Protein AF-0000000080484947 (afdb_homodimer)

Secondary structure (DSSP, 8-state):
--EEEEEES-HHHHHHHHHHHHHHTTS-S-EEEEE-BTTBSS--HHHHHHHHHHH-SSS-EEEEESSGGGHHHHHHHHHH-TTS-EEEE-S-HHHHHHHHHHHHTSTT--HHHHHHHHHHGGG-----/--EEEEEES-HHHHHHHHHHHHHHTTS-S-EEEEE-BTTBSS--HHHHHHHHHHH-SSS-EEEEESSGGGHHHHHHHHHH-TTS-EEEE-S-HHHHHHHHHHHHTSTT--HHHHHHHHHHGGG-----

Organism: Haloferax mediterranei (strain ATCC 33500 / DSM 1411 / JCM 8866 / NBRC 14739 / NCIMB 2177 / R-4) (NCBI:txid523841)

Structure (mmCIF, N/CA/C/O backbone):
data_AF-0000000080484947-model_v1
#
loop_
_entity.id
_entity.type
_entity.pdbx_description
1 polymer 'phosphoenolpyruvate--glycerone phosphotransferase'
#
loop_
_atom_site.group_PDB
_atom_site.id
_atom_site.type_symbol
_atom_site.label_atom_id
_atom_site.label_alt_id
_atom_site.label_comp_id
_atom_site.label_asym_id
_atom_site.label_entity_id
_atom_site.label_seq_id
_atom_site.pdbx_PDB_ins_code
_atom_site.Cartn_x
_atom_site.Cartn_y
_atom_site.Cartn_z
_atom_site.occupancy
_atom_site.B_iso_or_equiv
_atom_site.auth_seq_id
_atom_site.auth_comp_id
_atom_site.auth_asym_id
_atom_site.auth_atom_id
_atom_site.pdbx_PDB_model_num
ATOM 1 N N . MET A 1 1 ? -2.457 -22.453 -9.297 1 91.94 1 MET A N 1
ATOM 2 C CA . MET A 1 1 ? -2.896 -21.078 -9.18 1 91.94 1 MET A CA 1
ATOM 3 C C . MET A 1 1 ? -1.7 -20.125 -9.102 1 91.94 1 MET A C 1
ATOM 5 O O . MET A 1 1 ? -0.654 -20.484 -8.562 1 91.94 1 MET A O 1
ATOM 9 N N . ILE A 1 2 ? -1.842 -18.969 -9.641 1 97.12 2 ILE A N 1
ATOM 10 C CA . ILE A 1 2 ? -0.745 -18.016 -9.609 1 97.12 2 ILE A CA 1
ATOM 11 C C . ILE A 1 2 ? -0.558 -17.484 -8.188 1 97.12 2 ILE A C 1
ATOM 13 O O . ILE A 1 2 ? -1.514 -17.031 -7.555 1 97.12 2 ILE A O 1
ATOM 17 N N . GLY A 1 3 ? 0.632 -17.672 -7.613 1 98.12 3 GLY A N 1
ATOM 18 C CA . GLY A 1 3 ? 0.939 -17.125 -6.301 1 98.12 3 GLY A CA 1
ATOM 19 C C . GLY A 1 3 ? 1.328 -15.664 -6.34 1 98.12 3 GLY A C 1
ATOM 20 O O . GLY A 1 3 ? 1.726 -15.148 -7.387 1 98.12 3 GLY A O 1
ATOM 21 N N . LEU A 1 4 ? 1.185 -15.047 -5.242 1 98.81 4 LEU A N 1
ATOM 22 C CA . LEU A 1 4 ? 1.576 -13.648 -5.105 1 98.81 4 LEU A CA 1
ATOM 23 C C . LEU A 1 4 ? 2.568 -13.469 -3.963 1 98.81 4 LEU A C 1
ATOM 25 O O . LEU A 1 4 ? 2.432 -14.102 -2.912 1 98.81 4 LEU A O 1
ATOM 29 N N . VAL A 1 5 ? 3.51 -12.609 -4.152 1 98.94 5 VAL A N 1
ATOM 30 C CA . VAL A 1 5 ? 4.426 -12.195 -3.092 1 98.94 5 VAL A CA 1
ATOM 31 C C . VAL A 1 5 ? 4.395 -10.68 -2.945 1 98.94 5 VAL A C 1
ATOM 33 O O . VAL A 1 5 ? 4.574 -9.953 -3.926 1 98.94 5 VAL A O 1
ATOM 36 N N . VAL A 1 6 ? 4.125 -10.211 -1.786 1 98.94 6 VAL A N 1
ATOM 37 C CA . VAL A 1 6 ? 4.066 -8.781 -1.479 1 98.94 6 VAL A CA 1
ATOM 38 C C . VAL A 1 6 ? 5.375 -8.336 -0.83 1 98.94 6 VAL A C 1
ATOM 40 O O . VAL A 1 6 ? 5.629 -8.641 0.339 1 98.94 6 VAL A O 1
ATOM 43 N N . VAL A 1 7 ? 6.168 -7.594 -1.551 1 98.94 7 VAL A N 1
ATOM 44 C CA . VAL A 1 7 ? 7.473 -7.137 -1.08 1 98.94 7 VAL A CA 1
ATOM 45 C C . VAL A 1 7 ? 7.375 -5.684 -0.624 1 98.94 7 VAL A C 1
ATOM 47 O O . VAL A 1 7 ? 7.051 -4.797 -1.418 1 98.94 7 VAL A O 1
ATOM 50 N N . SER A 1 8 ? 7.684 -5.469 0.601 1 98.94 8 SER A N 1
ATOM 51 C CA . SER A 1 8 ? 7.676 -4.117 1.153 1 98.94 8 SER A CA 1
ATOM 52 C C . SER A 1 8 ? 8.875 -3.887 2.066 1 98.94 8 SER A C 1
ATOM 54 O O . SER A 1 8 ? 9.438 -4.84 2.609 1 98.94 8 SER A O 1
ATOM 56 N N . HIS A 1 9 ? 9.25 -2.682 2.213 1 98.81 9 HIS A N 1
ATOM 57 C CA . HIS A 1 9 ? 10.305 -2.312 3.15 1 98.81 9 HIS A CA 1
ATOM 58 C C . HIS A 1 9 ? 9.867 -2.547 4.594 1 98.81 9 HIS A C 1
ATOM 60 O O . HIS A 1 9 ? 10.703 -2.6 5.496 1 98.81 9 HIS A O 1
ATOM 66 N N . SER A 1 10 ? 8.641 -2.682 4.816 1 98.81 10 SER A N 1
ATOM 67 C CA . SER A 1 10 ? 8.07 -2.887 6.145 1 98.81 10 SER A CA 1
ATOM 68 C C . SER A 1 10 ? 7.387 -4.246 6.246 1 98.81 10 SER A C 1
ATOM 70 O O . SER A 1 10 ? 6.516 -4.57 5.438 1 98.81 10 SER A O 1
ATOM 72 N N . ALA A 1 11 ? 7.73 -5.004 7.297 1 98.69 11 ALA A N 1
ATOM 73 C CA . ALA A 1 11 ? 7.074 -6.289 7.527 1 98.69 11 ALA A CA 1
ATOM 74 C C . ALA A 1 11 ? 5.582 -6.105 7.793 1 98.69 11 ALA A C 1
ATOM 76 O O . ALA A 1 11 ? 4.758 -6.859 7.273 1 98.69 11 ALA A O 1
ATOM 77 N N . LYS A 1 12 ? 5.27 -5.102 8.578 1 98.69 12 LYS A N 1
ATOM 78 C CA . LYS A 1 12 ? 3.867 -4.824 8.883 1 98.69 12 LYS A CA 1
ATOM 79 C C . LYS A 1 12 ? 3.084 -4.5 7.613 1 98.69 12 LYS A C 1
ATOM 81 O O . LYS A 1 12 ? 1.978 -5.008 7.414 1 98.69 12 LYS A O 1
ATOM 86 N N . ALA A 1 13 ? 3.645 -3.633 6.746 1 98.88 13 ALA A N 1
ATOM 87 C CA . ALA A 1 13 ? 2.963 -3.262 5.508 1 98.88 13 ALA A CA 1
ATOM 88 C C . ALA A 1 13 ? 2.715 -4.484 4.629 1 98.88 13 ALA A C 1
ATOM 90 O O . ALA A 1 13 ? 1.604 -4.684 4.133 1 98.88 13 ALA A O 1
ATOM 91 N N . ALA A 1 14 ? 3.768 -5.305 4.5 1 98.94 14 ALA A N 1
ATOM 92 C CA . ALA A 1 14 ? 3.627 -6.492 3.662 1 98.94 14 ALA A CA 1
ATOM 93 C C . ALA A 1 14 ? 2.529 -7.41 4.191 1 98.94 14 ALA A C 1
ATOM 95 O O . ALA A 1 14 ? 1.674 -7.867 3.428 1 98.94 14 ALA A O 1
ATOM 96 N N . GLU A 1 15 ? 2.52 -7.648 5.473 1 98.69 15 GLU A N 1
ATOM 97 C CA . GLU A 1 15 ? 1.531 -8.531 6.094 1 98.69 15 GLU A CA 1
ATOM 98 C C . GLU A 1 15 ? 0.126 -7.941 5.98 1 98.69 15 GLU A C 1
ATOM 100 O O . GLU A 1 15 ? -0.823 -8.656 5.645 1 98.69 15 GLU A O 1
ATOM 105 N N . GLY A 1 16 ? 0.004 -6.691 6.262 1 98.75 16 GLY A N 1
ATOM 106 C CA . GLY A 1 16 ? -1.292 -6.035 6.184 1 98.75 16 GLY A CA 1
ATOM 107 C C . GLY A 1 16 ? -1.87 -6.027 4.781 1 98.75 16 GLY A C 1
ATOM 108 O O . GLY A 1 16 ? -3.074 -6.223 4.602 1 98.75 16 GLY A O 1
ATOM 109 N N . ILE A 1 17 ? -1.036 -5.746 3.785 1 98.88 17 ILE A N 1
ATOM 110 C CA . ILE A 1 17 ? -1.474 -5.73 2.395 1 98.88 17 ILE A CA 1
ATOM 111 C C . ILE A 1 17 ? -1.923 -7.129 1.978 1 98.88 17 ILE A C 1
ATOM 113 O O . ILE A 1 17 ? -2.953 -7.289 1.318 1 98.88 17 ILE A O 1
ATOM 117 N N . ALA A 1 18 ? -1.162 -8.125 2.406 1 98.56 18 ALA A N 1
ATOM 118 C CA . ALA A 1 18 ? -1.558 -9.5 2.121 1 98.56 18 ALA A CA 1
ATOM 119 C C . ALA A 1 18 ? -2.908 -9.828 2.756 1 98.56 18 ALA A C 1
ATOM 121 O O . ALA A 1 18 ? -3.764 -10.445 2.121 1 98.56 18 ALA A O 1
ATOM 122 N N . ASP A 1 19 ? -3.129 -9.406 4 1 97.56 19 ASP A N 1
ATOM 123 C CA . ASP A 1 19 ? -4.391 -9.641 4.695 1 97.56 19 ASP A CA 1
ATOM 124 C C . ASP A 1 19 ? -5.562 -9.016 3.939 1 97.56 19 ASP A C 1
ATOM 126 O O . ASP A 1 19 ? -6.605 -9.648 3.77 1 97.56 19 ASP A O 1
ATOM 130 N N . VAL A 1 20 ? -5.434 -7.758 3.527 1 98.19 20 VAL A N 1
ATOM 131 C CA . VAL A 1 20 ? -6.484 -7.051 2.807 1 98.19 20 VAL A CA 1
ATOM 132 C C . VAL A 1 20 ? -6.816 -7.797 1.515 1 98.19 20 VAL A C 1
ATOM 134 O O . VAL A 1 20 ? -7.984 -8.078 1.234 1 98.19 20 VAL A O 1
ATOM 137 N N . ALA A 1 21 ? -5.766 -8.117 0.754 1 98.06 21 ALA A N 1
ATOM 138 C CA . ALA A 1 21 ? -5.961 -8.766 -0.538 1 98.06 21 ALA A CA 1
ATOM 139 C C . ALA A 1 21 ? -6.605 -10.141 -0.367 1 98.06 21 ALA A C 1
ATOM 141 O O . ALA A 1 21 ? -7.449 -10.547 -1.171 1 98.06 21 ALA A O 1
ATOM 142 N N . GLU A 1 22 ? -6.168 -10.867 0.637 1 96.38 22 GLU A N 1
ATOM 143 C CA . GLU A 1 22 ? -6.738 -12.188 0.886 1 96.38 22 GLU A CA 1
ATOM 144 C C . GLU A 1 22 ? -8.227 -12.094 1.222 1 96.38 22 GLU A C 1
ATOM 146 O O . GLU A 1 22 ? -9.031 -12.883 0.725 1 96.38 22 GLU A O 1
ATOM 151 N N . GLN A 1 23 ? -8.594 -11.164 2.021 1 94.75 23 GLN A N 1
ATOM 152 C CA . GLN A 1 23 ? -9.961 -11.07 2.518 1 94.75 23 GLN A CA 1
ATOM 153 C C . GLN A 1 23 ? -10.883 -10.422 1.481 1 94.75 23 GLN A C 1
ATOM 155 O O . GLN A 1 23 ? -12.047 -10.805 1.353 1 94.75 23 GLN A O 1
ATOM 160 N N . MET A 1 24 ? -10.336 -9.516 0.741 1 94.44 24 MET A N 1
ATOM 161 C CA . MET A 1 24 ? -11.195 -8.734 -0.137 1 94.44 24 MET A CA 1
ATOM 162 C C . MET A 1 24 ? -11.094 -9.219 -1.578 1 94.44 24 MET A C 1
ATOM 164 O O . MET A 1 24 ? -11.961 -8.914 -2.404 1 94.44 24 MET A O 1
ATOM 168 N N . GLY A 1 25 ? -10.008 -9.93 -1.841 1 93.38 25 GLY A N 1
ATOM 169 C CA . GLY A 1 25 ? -9.75 -10.352 -3.209 1 93.38 25 GLY A CA 1
ATOM 170 C C . GLY A 1 25 ? -10.375 -11.695 -3.545 1 93.38 25 GLY A C 1
ATOM 171 O O . GLY A 1 25 ? -10.133 -12.242 -4.621 1 93.38 25 GLY A O 1
ATOM 172 N N . GLY A 1 26 ? -11.07 -12.25 -2.691 1 86.38 26 GLY A N 1
ATOM 173 C CA . GLY A 1 26 ? -11.773 -13.484 -3.014 1 86.38 26 GLY A CA 1
ATOM 174 C C . GLY A 1 26 ? -11.242 -14.688 -2.262 1 86.38 26 GLY A C 1
ATOM 175 O O . GLY A 1 26 ? -11.828 -15.773 -2.324 1 86.38 26 GLY A O 1
ATOM 176 N N . GLY A 1 27 ? -10.109 -14.555 -1.479 1 77.94 27 GLY A N 1
ATOM 177 C CA . GLY A 1 27 ? -9.664 -15.5 -0.46 1 77.94 27 GLY A CA 1
ATOM 178 C C . GLY A 1 27 ? -8.984 -16.719 -1.035 1 77.94 27 GLY A C 1
ATOM 179 O O . GLY A 1 27 ? -8.445 -17.547 -0.292 1 77.94 27 GLY A O 1
ATOM 180 N N . ASN A 1 28 ? -8.789 -16.891 -2.283 1 81.69 28 ASN A N 1
ATOM 181 C CA . ASN A 1 28 ? -8.242 -18.141 -2.818 1 81.69 28 ASN A CA 1
ATOM 182 C C . ASN A 1 28 ? -6.777 -17.984 -3.223 1 81.69 28 ASN A C 1
ATOM 184 O O . ASN A 1 28 ? -6.082 -18.969 -3.457 1 81.69 28 ASN A O 1
ATOM 188 N N . ALA A 1 29 ? -6.324 -16.859 -3.244 1 87.12 29 ALA A N 1
ATOM 189 C CA . ALA A 1 29 ? -4.961 -16.625 -3.717 1 87.12 29 ALA A CA 1
ATOM 190 C C . ALA A 1 29 ? -3.941 -16.953 -2.627 1 87.12 29 ALA A C 1
ATOM 192 O O . ALA A 1 29 ? -4.195 -16.719 -1.443 1 87.12 29 ALA A O 1
ATOM 193 N N . ARG A 1 30 ? -2.914 -17.688 -2.914 1 95.38 30 ARG A N 1
ATOM 194 C CA . ARG A 1 30 ? -1.76 -17.781 -2.027 1 95.38 30 ARG A CA 1
ATOM 195 C C . ARG A 1 30 ? -0.936 -16.5 -2.051 1 95.38 30 ARG A C 1
ATOM 197 O O . ARG A 1 30 ? -0.252 -16.219 -3.037 1 95.38 30 ARG A O 1
ATOM 204 N N . ILE A 1 31 ? -1.028 -15.727 -1.052 1 98.5 31 ILE A N 1
ATOM 205 C CA . ILE A 1 31 ? -0.344 -14.438 -0.957 1 98.5 31 ILE A CA 1
ATOM 206 C C . ILE A 1 31 ? 0.663 -14.469 0.19 1 98.5 31 ILE A C 1
ATOM 208 O O . ILE A 1 31 ? 0.287 -14.664 1.349 1 98.5 31 ILE A O 1
ATOM 212 N N . VAL A 1 32 ? 1.913 -14.289 -0.068 1 98.75 32 VAL A N 1
ATOM 213 C CA . VAL A 1 32 ? 2.971 -14.383 0.932 1 98.75 32 VAL A CA 1
ATOM 214 C C . VAL A 1 32 ? 3.617 -13.016 1.131 1 98.75 32 VAL A C 1
ATOM 216 O O . VAL A 1 32 ? 4.117 -12.414 0.177 1 98.75 32 VAL A O 1
ATOM 219 N N . PRO A 1 33 ? 3.551 -12.5 2.328 1 98.88 33 PRO A N 1
ATOM 220 C CA . PRO A 1 33 ? 4.258 -11.25 2.604 1 98.88 33 PRO A CA 1
ATOM 221 C C . PRO A 1 33 ? 5.766 -11.438 2.742 1 98.88 33 PRO A C 1
ATOM 223 O O . PRO A 1 33 ? 6.215 -12.453 3.289 1 98.88 33 PRO A O 1
ATOM 226 N N . ALA A 1 34 ? 6.484 -10.609 2.189 1 98.81 34 ALA A N 1
ATOM 227 C CA . ALA A 1 34 ? 7.934 -10.508 2.326 1 98.81 34 ALA A CA 1
ATOM 228 C C . ALA A 1 34 ? 8.359 -9.07 2.615 1 98.81 34 ALA A C 1
ATOM 230 O O . ALA A 1 34 ? 8.656 -8.312 1.695 1 98.81 34 ALA A O 1
ATOM 231 N N . GLY A 1 35 ? 8.336 -8.727 3.896 1 98.44 35 GLY A N 1
ATOM 232 C CA . GLY A 1 35 ? 8.641 -7.352 4.27 1 98.44 35 GLY A CA 1
ATOM 233 C C . GLY A 1 35 ? 9.742 -7.25 5.309 1 98.44 35 GLY A C 1
ATOM 234 O O . GLY A 1 35 ? 9.898 -8.141 6.148 1 98.44 35 GLY A O 1
ATOM 235 N N . GLY A 1 36 ? 10.477 -6.121 5.242 1 98 36 GLY A N 1
ATOM 236 C CA . GLY A 1 36 ? 11.477 -5.805 6.246 1 98 36 GLY A CA 1
ATOM 237 C C . GLY A 1 36 ? 12.797 -6.52 6.016 1 98 36 GLY A C 1
ATOM 238 O O . GLY A 1 36 ? 12.906 -7.355 5.113 1 98 36 GLY A O 1
ATOM 239 N N . ASP A 1 37 ? 13.773 -6.039 6.684 1 96.5 37 ASP A N 1
ATOM 240 C CA . ASP A 1 37 ? 15.055 -6.73 6.777 1 96.5 37 ASP A CA 1
ATOM 241 C C . ASP A 1 37 ? 15.531 -6.801 8.227 1 96.5 37 ASP A C 1
ATOM 243 O O . ASP A 1 37 ? 14.742 -6.617 9.156 1 96.5 37 ASP A O 1
ATOM 247 N N . GLU A 1 38 ? 16.734 -7.176 8.5 1 93.06 38 GLU A N 1
ATOM 248 C CA . GLU A 1 38 ? 17.25 -7.383 9.852 1 93.06 38 GLU A CA 1
ATOM 249 C C . GLU A 1 38 ? 17.219 -6.09 10.664 1 93.06 38 GLU A C 1
ATOM 251 O O . GLU A 1 38 ? 17.109 -6.125 11.891 1 93.06 38 GLU A O 1
ATOM 256 N N . ASP A 1 39 ? 17.156 -4.945 10.047 1 92.19 39 ASP A N 1
ATOM 257 C CA . ASP A 1 39 ? 17.219 -3.648 10.719 1 92.19 39 ASP A CA 1
ATOM 258 C C . ASP A 1 39 ? 15.844 -3.002 10.789 1 92.19 39 ASP A C 1
ATOM 260 O O . ASP A 1 39 ? 15.703 -1.874 11.273 1 92.19 39 ASP A O 1
ATOM 264 N N . GLY A 1 40 ? 14.852 -3.658 10.352 1 94.75 40 GLY A N 1
ATOM 265 C CA . GLY A 1 40 ? 13.508 -3.098 10.383 1 94.75 40 GLY A CA 1
ATOM 266 C C . GLY A 1 40 ? 12.984 -2.709 9.016 1 94.75 40 GLY A C 1
ATOM 267 O O . GLY A 1 40 ? 12.508 -3.559 8.266 1 94.75 40 GLY A O 1
ATOM 268 N N . ILE A 1 41 ? 13.242 -1.394 8.641 1 97 41 ILE A N 1
ATOM 269 C CA . ILE A 1 41 ? 12.797 -0.905 7.34 1 97 41 ILE A CA 1
ATOM 270 C C . ILE A 1 41 ? 13.82 -1.266 6.27 1 97 41 ILE A C 1
ATOM 272 O O . ILE A 1 41 ? 14.992 -0.884 6.367 1 97 41 ILE A O 1
ATOM 276 N N . GLY A 1 42 ? 13.469 -2.043 5.32 1 97.94 42 GLY A N 1
ATOM 277 C CA . GLY A 1 42 ? 14.297 -2.555 4.242 1 97.94 42 GLY A CA 1
ATOM 278 C C . GLY A 1 42 ? 13.734 -3.801 3.588 1 97.94 42 GLY A C 1
ATOM 279 O O . GLY A 1 42 ? 12.586 -4.172 3.842 1 97.94 42 GLY A O 1
ATOM 280 N N . THR A 1 43 ? 14.492 -4.398 2.65 1 98.5 43 THR A N 1
ATOM 281 C CA . THR A 1 43 ? 14.102 -5.648 2.01 1 98.5 43 THR A CA 1
ATOM 282 C C . THR A 1 43 ? 15.266 -6.641 2.008 1 98.5 43 THR A C 1
ATOM 284 O O . THR A 1 43 ? 16.422 -6.242 2.125 1 98.5 43 THR A O 1
ATOM 287 N N . SER A 1 44 ? 14.914 -7.82 1.901 1 98.44 44 SER A N 1
ATOM 288 C CA . SER A 1 44 ? 15.883 -8.914 1.924 1 98.44 44 SER A CA 1
ATOM 289 C C . SER A 1 44 ? 15.656 -9.875 0.764 1 98.44 44 SER A C 1
ATOM 291 O O . SER A 1 44 ? 14.602 -10.5 0.667 1 98.44 44 SER A O 1
ATOM 293 N N . PRO A 1 45 ? 16.719 -10.062 -0.088 1 98.5 45 PRO A N 1
ATOM 294 C CA . PRO A 1 45 ? 16.562 -11.008 -1.192 1 98.5 45 PRO A CA 1
ATOM 295 C C . PRO A 1 45 ? 16.219 -12.422 -0.717 1 98.5 45 PRO A C 1
ATOM 297 O O . PRO A 1 45 ? 15.438 -13.117 -1.362 1 98.5 45 PRO A O 1
ATOM 300 N N . ASP A 1 46 ? 16.812 -12.852 0.407 1 98.62 46 ASP A N 1
ATOM 301 C CA . ASP A 1 46 ? 16.562 -14.188 0.923 1 98.62 46 ASP A CA 1
ATOM 302 C C . ASP A 1 46 ? 15.102 -14.344 1.346 1 98.62 46 ASP A C 1
ATOM 304 O O . ASP A 1 46 ? 14.469 -15.367 1.057 1 98.62 46 ASP A O 1
ATOM 308 N N . ARG A 1 47 ? 14.617 -13.375 2.043 1 98.56 47 ARG A N 1
ATOM 309 C CA . ARG A 1 47 ? 13.219 -13.406 2.461 1 98.56 47 ARG A CA 1
ATOM 310 C C . ARG A 1 47 ? 12.281 -13.43 1.255 1 98.56 47 ARG A C 1
ATOM 312 O O . ARG A 1 47 ? 11.289 -14.156 1.243 1 98.56 47 ARG A O 1
ATOM 319 N N . ILE A 1 48 ? 12.562 -12.602 0.27 1 98.88 48 ILE A N 1
ATOM 320 C CA . ILE A 1 48 ? 11.75 -12.555 -0.942 1 98.88 48 ILE A CA 1
ATOM 321 C C . ILE A 1 48 ? 11.812 -13.906 -1.651 1 98.88 48 ILE A C 1
ATOM 323 O O . ILE A 1 48 ? 10.781 -14.438 -2.08 1 98.88 48 ILE A O 1
ATOM 327 N N . ARG A 1 49 ? 13 -14.469 -1.759 1 98.81 49 ARG A N 1
ATOM 328 C CA . ARG A 1 49 ? 13.164 -15.781 -2.375 1 98.81 49 ARG A CA 1
ATOM 329 C C . ARG A 1 49 ? 12.32 -16.828 -1.661 1 98.81 49 ARG A C 1
ATOM 331 O O . ARG A 1 49 ? 11.617 -17.609 -2.305 1 98.81 49 ARG A O 1
ATOM 338 N N . GLU A 1 50 ? 12.469 -16.859 -0.338 1 98.62 50 GLU A N 1
ATOM 339 C CA . GLU A 1 50 ? 11.68 -17.797 0.448 1 98.62 50 GLU A CA 1
ATOM 340 C C . GLU A 1 50 ? 10.188 -17.609 0.196 1 98.62 50 GLU A C 1
ATOM 342 O O . GLU A 1 50 ? 9.438 -18.578 0.104 1 98.62 50 GLU A O 1
ATOM 347 N N . GLY A 1 51 ? 9.742 -16.344 0.101 1 98.75 51 GLY A N 1
ATOM 348 C CA . GLY A 1 51 ? 8.359 -16.047 -0.214 1 98.75 51 GLY A CA 1
ATOM 349 C C . GLY A 1 51 ? 7.93 -16.562 -1.576 1 98.75 51 GLY A C 1
ATOM 350 O O . GLY A 1 51 ? 6.832 -17.109 -1.727 1 98.75 51 GLY A O 1
ATOM 351 N N . ILE A 1 52 ? 8.781 -16.375 -2.562 1 98.75 52 ILE A N 1
ATOM 352 C CA . ILE A 1 52 ? 8.5 -16.859 -3.912 1 98.75 52 ILE A CA 1
ATOM 353 C C . ILE A 1 52 ? 8.336 -18.375 -3.902 1 98.75 52 ILE A C 1
ATOM 355 O O . ILE A 1 52 ? 7.379 -18.906 -4.477 1 98.75 52 ILE A O 1
ATOM 359 N N . GLU A 1 53 ? 9.211 -19.047 -3.248 1 98.38 53 GLU A N 1
ATOM 360 C CA . GLU A 1 53 ? 9.156 -20.5 -3.18 1 98.38 53 GLU A CA 1
ATOM 361 C C . GLU A 1 53 ? 7.898 -20.969 -2.449 1 98.38 53 GLU A C 1
ATOM 363 O O . GLU A 1 53 ? 7.273 -21.953 -2.846 1 98.38 53 GLU A O 1
ATOM 368 N N . GLU A 1 54 ? 7.598 -20.297 -1.406 1 98.19 54 GLU A N 1
ATOM 369 C CA . GLU A 1 54 ? 6.402 -20.625 -0.637 1 98.19 54 GLU A CA 1
ATOM 370 C C . GLU A 1 54 ? 5.137 -20.375 -1.458 1 98.19 54 GLU A C 1
ATOM 372 O O . GLU A 1 54 ? 4.168 -21.125 -1.345 1 98.19 54 GLU A O 1
ATOM 377 N N . ALA A 1 55 ? 5.094 -19.344 -2.285 1 98.19 55 ALA A N 1
ATOM 378 C CA . ALA A 1 55 ? 3.906 -18.953 -3.033 1 98.19 55 ALA A CA 1
ATOM 379 C C . ALA A 1 55 ? 3.693 -19.844 -4.246 1 98.19 55 ALA A C 1
ATOM 381 O O . ALA A 1 55 ? 2.588 -19.922 -4.789 1 98.19 55 ALA A O 1
ATOM 382 N N . ASP A 1 56 ? 4.723 -20.453 -4.66 1 97.56 56 ASP A N 1
ATOM 383 C CA . ASP A 1 56 ? 4.676 -21.203 -5.91 1 97.56 56 ASP A CA 1
ATOM 384 C C . ASP A 1 56 ? 4.023 -22.562 -5.711 1 97.56 56 ASP A C 1
ATOM 386 O O . ASP A 1 56 ? 4.43 -23.328 -4.832 1 97.56 56 ASP A O 1
ATOM 390 N N . ASP A 1 57 ? 3.074 -22.797 -6.543 1 94.25 57 ASP A N 1
ATOM 391 C CA . ASP A 1 57 ? 2.488 -24.125 -6.559 1 94.25 57 ASP A CA 1
ATOM 392 C C . ASP A 1 57 ? 2.586 -24.75 -7.949 1 94.25 57 ASP A C 1
ATOM 394 O O . ASP A 1 57 ? 1.833 -25.672 -8.281 1 94.25 57 ASP A O 1
ATOM 398 N N . GLY A 1 58 ? 3.434 -24.141 -8.773 1 95.38 58 GLY A N 1
ATOM 399 C CA . GLY A 1 58 ? 3.691 -24.703 -10.086 1 95.38 58 GLY A CA 1
ATOM 400 C C . GLY A 1 58 ? 3.178 -23.844 -11.219 1 95.38 58 GLY A C 1
ATOM 401 O O . GLY A 1 58 ? 3.551 -24.047 -12.383 1 95.38 58 GLY A O 1
ATOM 402 N N . ASP A 1 59 ? 2.338 -22.891 -10.953 1 95.88 59 ASP A N 1
ATOM 403 C CA . ASP A 1 59 ? 1.72 -22.094 -12.008 1 95.88 59 ASP A CA 1
ATOM 404 C C . ASP A 1 59 ? 2.375 -20.719 -12.117 1 95.88 59 ASP A C 1
ATOM 406 O O . ASP A 1 59 ? 1.987 -19.906 -12.961 1 95.88 59 ASP A O 1
ATOM 410 N N . GLY A 1 60 ? 3.371 -20.406 -11.219 1 97.94 60 GLY A N 1
ATOM 411 C CA . GLY A 1 60 ? 4.098 -19.156 -11.281 1 97.94 60 GLY A CA 1
ATOM 412 C C . GLY A 1 60 ? 3.713 -18.188 -10.18 1 97.94 60 GLY A C 1
ATOM 413 O O . GLY A 1 60 ? 2.771 -18.438 -9.43 1 97.94 60 GLY A O 1
ATOM 414 N N . VAL A 1 61 ? 4.523 -17.141 -10.125 1 98.69 61 VAL A N 1
ATOM 415 C CA . VAL A 1 61 ? 4.371 -16.188 -9.031 1 98.69 61 VAL A CA 1
ATOM 416 C C . VAL A 1 61 ? 4.484 -14.758 -9.562 1 98.69 61 VAL A C 1
ATOM 418 O O . VAL A 1 61 ? 5.359 -14.469 -10.383 1 98.69 61 VAL A O 1
ATOM 421 N N . VAL A 1 62 ? 3.594 -13.906 -9.18 1 98.88 62 VAL A N 1
ATOM 422 C CA . VAL A 1 62 ? 3.719 -12.469 -9.414 1 98.88 62 VAL A CA 1
ATOM 423 C C . VAL A 1 62 ? 4.215 -11.773 -8.148 1 98.88 62 VAL A C 1
ATOM 425 O O . VAL A 1 62 ? 3.666 -11.984 -7.066 1 98.88 62 VAL A O 1
ATOM 428 N N . VAL A 1 63 ? 5.254 -10.992 -8.297 1 98.94 63 VAL A N 1
ATOM 429 C CA . VAL A 1 63 ? 5.875 -10.266 -7.199 1 98.94 63 VAL A CA 1
ATOM 430 C C . VAL A 1 63 ? 5.504 -8.789 -7.281 1 98.94 63 VAL A C 1
ATOM 432 O O . VAL A 1 63 ? 5.715 -8.141 -8.312 1 98.94 63 VAL A O 1
ATOM 435 N N . LEU A 1 64 ? 4.91 -8.305 -6.277 1 98.94 64 LEU A N 1
ATOM 436 C CA . LEU A 1 64 ? 4.59 -6.883 -6.188 1 98.94 64 LEU A CA 1
ATOM 437 C C . LEU A 1 64 ? 5.504 -6.184 -5.188 1 98.94 64 LEU A C 1
ATOM 439 O O . LEU A 1 64 ? 5.664 -6.645 -4.055 1 98.94 64 LEU A O 1
ATOM 443 N N . VAL A 1 65 ? 6.062 -5.016 -5.574 1 98.88 65 VAL A N 1
ATOM 444 C CA . VAL A 1 65 ? 7.004 -4.281 -4.734 1 98.88 65 VAL A CA 1
ATOM 445 C C . VAL A 1 65 ? 6.434 -2.908 -4.391 1 98.88 65 VAL A C 1
ATOM 447 O O . VAL A 1 65 ? 5.676 -2.328 -5.176 1 98.88 65 VAL A O 1
ATOM 450 N N . ASP A 1 66 ? 6.84 -2.387 -3.279 1 98.69 66 ASP A N 1
ATOM 451 C CA . ASP A 1 66 ? 6.277 -1.108 -2.855 1 98.69 66 ASP A CA 1
ATOM 452 C C . ASP A 1 66 ? 7.035 0.06 -3.482 1 98.69 66 ASP A C 1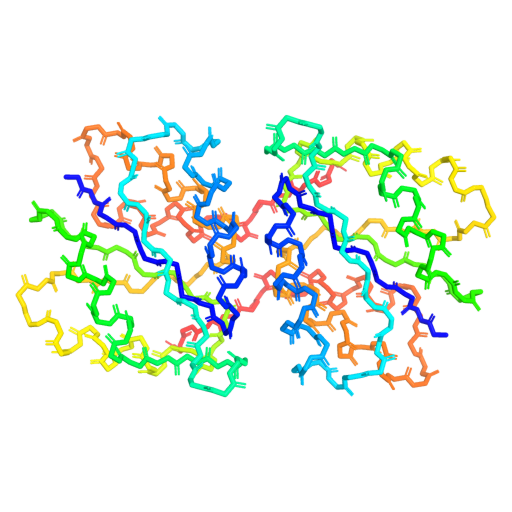
ATOM 454 O O . ASP A 1 66 ? 6.426 1.038 -3.918 1 98.69 66 ASP A O 1
ATOM 458 N N . LEU A 1 67 ? 8.32 -0.027 -3.559 1 98.12 67 LEU A N 1
ATOM 459 C CA . LEU A 1 67 ? 9.141 1.067 -4.07 1 98.12 67 LEU A CA 1
ATOM 460 C C . LEU A 1 67 ? 10.18 0.553 -5.062 1 98.12 67 LEU A C 1
ATOM 462 O O . LEU A 1 67 ? 10.555 -0.621 -5.02 1 98.12 67 LEU A O 1
ATOM 466 N N . GLY A 1 68 ? 10.648 1.443 -5.859 1 97.62 68 GLY A N 1
ATOM 467 C CA . GLY A 1 68 ? 11.656 1.094 -6.844 1 97.62 68 GLY A CA 1
ATOM 468 C C . GLY A 1 68 ? 12.922 0.523 -6.227 1 97.62 68 GLY A C 1
ATOM 469 O O . GLY A 1 68 ? 13.617 -0.285 -6.852 1 97.62 68 GLY A O 1
ATOM 470 N N . SER A 1 69 ? 13.258 0.915 -5.082 1 97.12 69 SER A N 1
ATOM 471 C CA . SER A 1 69 ? 14.484 0.47 -4.43 1 97.12 69 SER A CA 1
ATOM 472 C C . SER A 1 69 ? 14.422 -1.015 -4.086 1 97.12 69 SER A C 1
ATOM 474 O O . SER A 1 69 ? 15.453 -1.635 -3.801 1 97.12 69 SER A O 1
ATOM 476 N N . ALA A 1 70 ? 13.234 -1.558 -4.023 1 97.88 70 ALA A N 1
ATOM 477 C CA . ALA A 1 70 ? 13.055 -2.969 -3.686 1 97.88 70 ALA A CA 1
ATOM 478 C C . ALA A 1 70 ? 13.242 -3.854 -4.914 1 97.88 70 ALA A C 1
ATOM 480 O O . ALA A 1 70 ? 13.367 -5.074 -4.797 1 97.88 70 ALA A O 1
ATOM 481 N N . VAL A 1 71 ? 13.258 -3.26 -6.129 1 98.62 71 VAL A N 1
ATOM 482 C CA . VAL A 1 71 ? 13.234 -4.012 -7.379 1 98.62 71 VAL A CA 1
ATOM 483 C C . VAL A 1 71 ? 14.508 -4.836 -7.512 1 98.62 71 VAL A C 1
ATOM 485 O O . VAL A 1 71 ? 14.453 -6.02 -7.859 1 98.62 71 VAL A O 1
ATOM 488 N N . MET A 1 72 ? 15.609 -4.32 -7.176 1 97.88 72 MET A N 1
ATOM 489 C CA . MET A 1 72 ? 16.875 -5.047 -7.305 1 97.88 72 MET A CA 1
ATOM 490 C C . MET A 1 72 ? 16.859 -6.316 -6.461 1 97.88 72 MET A C 1
ATOM 492 O O . MET A 1 72 ? 17.203 -7.391 -6.941 1 97.88 72 MET A O 1
ATOM 496 N N . ASN A 1 73 ? 16.484 -6.172 -5.199 1 98.62 73 ASN A N 1
ATOM 497 C CA . ASN A 1 73 ? 16.422 -7.332 -4.32 1 98.62 73 ASN A CA 1
ATOM 498 C C . ASN A 1 73 ? 15.398 -8.352 -4.801 1 98.62 73 ASN A C 1
ATOM 500 O O . ASN A 1 73 ? 15.602 -9.555 -4.664 1 98.62 73 ASN A O 1
ATOM 504 N N . ALA A 1 74 ? 14.297 -7.887 -5.336 1 98.81 74 ALA A N 1
ATOM 505 C CA . ALA A 1 74 ? 13.289 -8.789 -5.891 1 98.81 74 ALA A CA 1
ATOM 506 C C . ALA A 1 74 ? 13.844 -9.555 -7.09 1 98.81 74 ALA A C 1
ATOM 508 O O . ALA A 1 74 ? 13.625 -10.758 -7.223 1 98.81 74 ALA A O 1
ATOM 509 N N . GLU A 1 75 ? 14.555 -8.836 -7.965 1 98.56 75 GLU A N 1
ATOM 510 C CA . GLU A 1 75 ? 15.156 -9.469 -9.133 1 98.56 75 GLU A CA 1
ATOM 511 C C . GLU A 1 75 ? 16.172 -10.523 -8.727 1 98.56 75 GLU A C 1
ATOM 513 O O . GLU A 1 75 ? 16.203 -11.625 -9.289 1 98.56 75 GLU A O 1
ATOM 518 N N . LEU A 1 76 ? 17 -10.18 -7.801 1 98.62 76 LEU A N 1
ATOM 519 C CA . LEU A 1 76 ? 17.984 -11.133 -7.289 1 98.62 76 LEU A CA 1
ATOM 520 C C . LEU A 1 76 ? 17.297 -12.375 -6.73 1 98.62 76 LEU A C 1
ATOM 522 O O . LEU A 1 76 ? 17.719 -13.5 -7 1 98.62 76 LEU A O 1
ATOM 526 N N . ALA A 1 77 ? 16.266 -12.18 -5.938 1 98.81 77 ALA A N 1
ATOM 527 C CA . ALA A 1 77 ? 15.5 -13.281 -5.355 1 98.81 77 ALA A CA 1
ATOM 528 C C . ALA A 1 77 ? 14.922 -14.18 -6.441 1 98.81 77 ALA A C 1
ATOM 530 O O . ALA A 1 77 ? 14.93 -15.406 -6.305 1 98.81 77 ALA A O 1
ATOM 531 N N . ILE A 1 78 ? 14.367 -13.57 -7.504 1 98.75 78 ILE A N 1
ATOM 532 C CA . ILE A 1 78 ? 13.781 -14.328 -8.602 1 98.75 78 ILE A CA 1
ATOM 533 C C . ILE A 1 78 ? 14.859 -15.188 -9.266 1 98.75 78 ILE A C 1
ATOM 535 O O . ILE A 1 78 ? 14.625 -16.344 -9.586 1 98.75 78 ILE A O 1
ATOM 539 N N . GLU A 1 79 ? 16.016 -14.594 -9.43 1 98.25 79 GLU A N 1
ATOM 540 C CA . GLU A 1 79 ? 17.141 -15.352 -10 1 98.25 79 GLU A CA 1
ATOM 541 C C . GLU A 1 79 ? 17.516 -16.531 -9.109 1 98.25 79 GLU A C 1
ATOM 543 O O . GLU A 1 79 ? 17.875 -17.594 -9.602 1 98.25 79 GLU A O 1
ATOM 548 N N . MET A 1 80 ? 17.438 -16.328 -7.855 1 98 80 MET A N 1
ATOM 549 C CA . MET A 1 80 ? 17.797 -17.359 -6.883 1 98 80 MET A CA 1
ATOM 550 C C . MET A 1 80 ? 16.75 -18.453 -6.824 1 98 80 MET A C 1
ATOM 552 O O . MET A 1 80 ? 17.062 -19.609 -6.52 1 98 80 MET A O 1
ATOM 556 N N . ALA A 1 81 ? 15.508 -18.078 -7.086 1 96.88 81 ALA A N 1
ATOM 557 C CA . ALA A 1 81 ? 14.414 -19.031 -7.102 1 96.88 81 ALA A CA 1
ATOM 558 C C . ALA A 1 81 ? 14.336 -19.75 -8.445 1 96.88 81 ALA A C 1
ATOM 560 O O . ALA A 1 81 ? 13.336 -19.641 -9.156 1 96.88 81 ALA A O 1
ATOM 561 N N . MET A 1 82 ? 15.203 -20.5 -8.898 1 88.5 82 MET A N 1
ATOM 562 C CA . MET A 1 82 ? 15.484 -21 -10.234 1 88.5 82 MET A CA 1
ATOM 563 C C . MET A 1 82 ? 14.312 -21.828 -10.766 1 88.5 82 MET A C 1
ATOM 565 O O . MET A 1 82 ? 14.016 -21.797 -11.961 1 88.5 82 MET A O 1
ATOM 569 N N . ASP A 1 83 ? 13.57 -22.5 -10.062 1 93.06 83 ASP A N 1
ATOM 570 C CA . ASP A 1 83 ? 12.547 -23.406 -10.578 1 93.06 83 ASP A CA 1
ATOM 571 C C . ASP A 1 83 ? 11.164 -22.766 -10.523 1 93.06 83 ASP A C 1
ATOM 573 O O . ASP A 1 83 ? 10.148 -23.453 -10.664 1 93.06 83 ASP A O 1
ATOM 577 N N . VAL A 1 84 ? 11.195 -21.391 -10.359 1 97.25 84 VAL A N 1
ATOM 578 C CA . VAL A 1 84 ? 9.898 -20.734 -10.258 1 97.25 84 VAL A CA 1
ATOM 579 C C . VAL A 1 84 ? 9.781 -19.656 -11.328 1 97.25 84 VAL A C 1
ATOM 581 O O . VAL A 1 84 ? 10.68 -18.812 -11.469 1 97.25 84 VAL A O 1
ATOM 584 N N . ASP A 1 85 ? 8.797 -19.734 -12.156 1 97.88 85 ASP A N 1
ATOM 585 C CA . ASP A 1 85 ? 8.484 -18.641 -13.062 1 97.88 85 ASP A CA 1
ATOM 586 C C . ASP A 1 85 ? 7.867 -17.453 -12.312 1 97.88 85 ASP A C 1
ATOM 588 O O . ASP A 1 85 ? 6.699 -17.516 -11.922 1 97.88 85 ASP A O 1
ATOM 592 N N . ALA A 1 86 ? 8.672 -16.438 -12.094 1 98.62 86 ALA A N 1
ATOM 593 C CA . ALA A 1 86 ? 8.211 -15.297 -11.312 1 98.62 86 ALA A CA 1
ATOM 594 C C . ALA A 1 86 ? 8.422 -13.992 -12.078 1 98.62 86 ALA A C 1
ATOM 596 O O . ALA A 1 86 ? 9.438 -13.812 -12.75 1 98.62 86 ALA A O 1
ATOM 597 N N . ILE A 1 87 ? 7.461 -13.094 -11.961 1 98.44 87 ILE A N 1
ATOM 598 C CA . ILE A 1 87 ? 7.527 -11.812 -12.664 1 98.44 87 ILE A CA 1
ATOM 599 C C . ILE A 1 87 ? 7.133 -10.68 -11.719 1 98.44 87 ILE A C 1
ATOM 601 O O . ILE A 1 87 ? 6.211 -10.828 -10.914 1 98.44 87 ILE A O 1
ATOM 605 N N . ILE A 1 88 ? 7.891 -9.609 -11.797 1 98.81 88 ILE A N 1
ATOM 606 C CA . ILE A 1 88 ? 7.551 -8.43 -11.016 1 98.81 88 ILE A CA 1
ATOM 607 C C . ILE A 1 88 ? 6.477 -7.621 -11.75 1 98.81 88 ILE A C 1
ATOM 609 O O . ILE A 1 88 ? 6.578 -7.387 -12.953 1 98.81 88 ILE A O 1
ATOM 613 N N . ALA A 1 89 ? 5.434 -7.254 -11.078 1 98.75 89 ALA A N 1
ATOM 614 C CA . ALA A 1 89 ? 4.418 -6.355 -11.617 1 98.75 89 ALA A CA 1
ATOM 615 C C . ALA A 1 89 ? 4.695 -4.91 -11.211 1 98.75 89 ALA A C 1
ATOM 617 O O . ALA A 1 89 ? 4.832 -4.609 -10.023 1 98.75 89 ALA A O 1
ATOM 618 N N . ASP A 1 90 ? 4.855 -4.008 -12.172 1 98.44 90 ASP A N 1
ATOM 619 C CA . ASP A 1 90 ? 5 -2.576 -11.922 1 98.44 90 ASP A CA 1
ATOM 620 C C . ASP A 1 90 ? 3.65 -1.938 -11.594 1 98.44 90 ASP A C 1
ATOM 622 O O . ASP A 1 90 ? 3.004 -1.359 -12.469 1 98.44 90 ASP A O 1
ATOM 626 N N . ALA A 1 91 ? 3.227 -1.959 -10.305 1 98.62 91 ALA A N 1
ATOM 627 C CA . ALA A 1 91 ? 1.884 -1.576 -9.875 1 98.62 91 ALA A CA 1
ATOM 628 C C . ALA A 1 91 ? 1.911 -0.932 -8.492 1 98.62 91 ALA A C 1
ATOM 630 O O . ALA A 1 91 ? 2.863 -1.12 -7.734 1 98.62 91 ALA A O 1
ATOM 631 N N . PRO A 1 92 ? 0.91 -0.055 -8.211 1 98.69 92 PRO A N 1
ATOM 632 C CA . PRO A 1 92 ? 0.738 0.324 -6.805 1 98.69 92 PRO A CA 1
ATOM 633 C C . PRO A 1 92 ? 0.6 -0.883 -5.879 1 98.69 92 PRO A C 1
ATOM 635 O O . PRO A 1 92 ? -0.189 -1.79 -6.156 1 98.69 92 PRO A O 1
ATOM 638 N N . ILE A 1 93 ? 1.332 -0.878 -4.855 1 98.88 93 ILE A N 1
ATOM 639 C CA . ILE A 1 93 ? 1.594 -2.145 -4.18 1 98.88 93 ILE A CA 1
ATOM 640 C C . ILE A 1 93 ? 0.294 -2.697 -3.598 1 98.88 93 ILE A C 1
ATOM 642 O O . ILE A 1 93 ? -0.059 -3.854 -3.84 1 98.88 93 ILE A O 1
ATOM 646 N N . LEU A 1 94 ? -0.514 -1.954 -2.85 1 98.88 94 LEU A N 1
ATOM 647 C CA . LEU A 1 94 ? -1.694 -2.506 -2.193 1 98.88 94 LEU A CA 1
ATOM 648 C C . LEU A 1 94 ? -2.828 -2.705 -3.193 1 98.88 94 LEU A C 1
ATOM 650 O O . LEU A 1 94 ? -3.398 -3.795 -3.285 1 98.88 94 LEU A O 1
ATOM 654 N N . GLU A 1 95 ? -3.088 -1.721 -3.955 1 98.81 95 GLU A N 1
ATOM 655 C CA . GLU A 1 95 ? -4.16 -1.777 -4.945 1 98.81 95 GLU A CA 1
ATOM 656 C C . GLU A 1 95 ? -3.871 -2.824 -6.016 1 98.81 95 GLU A C 1
ATOM 658 O O . GLU A 1 95 ? -4.77 -3.555 -6.438 1 98.81 95 GLU A O 1
ATOM 663 N N . GLY A 1 96 ? -2.594 -2.84 -6.461 1 98.75 96 GLY A N 1
ATOM 664 C CA . GLY A 1 96 ? -2.203 -3.852 -7.43 1 98.75 96 GLY A CA 1
ATOM 665 C C . GLY A 1 96 ? -2.314 -5.266 -6.891 1 98.75 96 GLY A C 1
ATOM 666 O O . GLY A 1 96 ? -2.717 -6.18 -7.609 1 98.75 96 GLY A O 1
ATOM 667 N N . THR A 1 97 ? -1.894 -5.445 -5.652 1 98.81 97 THR A N 1
ATOM 668 C CA . THR A 1 97 ? -2.008 -6.758 -5.031 1 98.81 97 THR A CA 1
ATOM 669 C C . THR A 1 97 ? -3.467 -7.199 -4.961 1 98.81 97 THR A C 1
ATOM 671 O O . THR A 1 97 ? -3.787 -8.359 -5.242 1 98.81 97 THR A O 1
ATOM 674 N N . LEU A 1 98 ? -4.391 -6.277 -4.637 1 98.5 98 LEU A N 1
ATOM 675 C CA . LEU A 1 98 ? -5.812 -6.605 -4.594 1 98.5 98 LEU A CA 1
ATOM 676 C C . LEU A 1 98 ? -6.316 -7.027 -5.973 1 98.5 98 LEU A C 1
ATOM 678 O O . LEU A 1 98 ? -6.957 -8.07 -6.109 1 98.5 98 LEU A O 1
ATOM 682 N N . ASN A 1 99 ? -6.004 -6.215 -6.949 1 98.25 99 ASN A N 1
ATOM 683 C CA . ASN A 1 99 ? -6.418 -6.543 -8.305 1 98.25 99 ASN A CA 1
ATOM 684 C C . ASN A 1 99 ? -5.859 -7.895 -8.75 1 98.25 99 ASN A C 1
ATOM 686 O O . ASN A 1 99 ? -6.566 -8.688 -9.383 1 98.25 99 ASN A O 1
ATOM 690 N N . ALA A 1 100 ? -4.578 -8.094 -8.477 1 98.5 100 ALA A N 1
ATOM 691 C CA . ALA A 1 100 ? -3.941 -9.359 -8.812 1 98.5 100 ALA A CA 1
ATOM 692 C C . ALA A 1 100 ? -4.645 -10.523 -8.125 1 98.5 100 ALA A C 1
ATOM 694 O O . ALA A 1 100 ? -4.941 -11.539 -8.758 1 98.5 100 ALA A O 1
ATOM 695 N N . ALA A 1 101 ? -4.926 -10.406 -6.82 1 98.25 101 ALA A N 1
ATOM 696 C CA . ALA A 1 101 ? -5.598 -11.445 -6.051 1 98.25 101 ALA A CA 1
ATOM 697 C C . ALA A 1 101 ? -6.949 -11.805 -6.672 1 98.25 101 ALA A C 1
ATOM 699 O O . ALA A 1 101 ? -7.281 -12.984 -6.812 1 98.25 101 ALA A O 1
ATOM 700 N N . VAL A 1 102 ? -7.711 -10.805 -7.074 1 97.5 102 VAL A N 1
ATOM 701 C CA . VAL A 1 102 ? -9.008 -11.031 -7.703 1 97.5 102 VAL A CA 1
ATOM 702 C C . VAL A 1 102 ? -8.828 -11.828 -8.992 1 97.5 102 VAL A C 1
ATOM 704 O O . VAL A 1 102 ? -9.562 -12.789 -9.242 1 97.5 102 VAL A O 1
ATOM 707 N N . GLU A 1 103 ? -7.848 -11.453 -9.789 1 97.25 103 GLU A N 1
ATOM 708 C CA . GLU A 1 103 ? -7.617 -12.133 -11.062 1 97.25 103 GLU A CA 1
ATOM 709 C C . GLU A 1 103 ? -7.254 -13.594 -10.844 1 97.25 103 GLU A C 1
ATOM 711 O O . GLU A 1 103 ? -7.621 -14.453 -11.648 1 97.25 103 GLU A O 1
ATOM 716 N N . THR A 1 104 ? -6.508 -13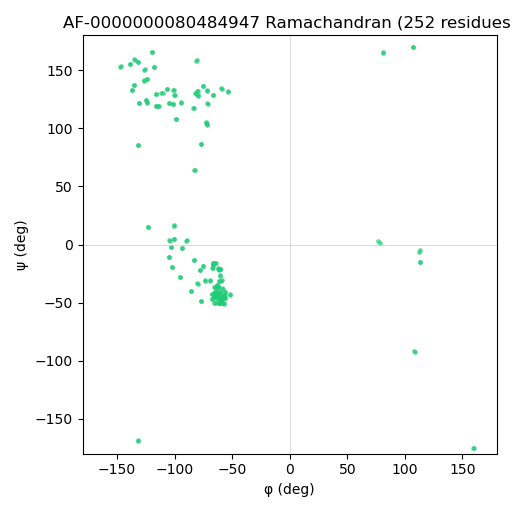.891 -9.75 1 97.06 104 THR A N 1
ATOM 717 C CA . THR A 1 104 ? -6.031 -15.242 -9.508 1 97.06 104 THR A CA 1
ATOM 718 C C . THR A 1 104 ? -7.199 -16.188 -9.227 1 97.06 104 THR A C 1
ATOM 720 O O . THR A 1 104 ? -7.043 -17.406 -9.281 1 97.06 104 THR A O 1
ATOM 723 N N . THR A 1 105 ? -8.406 -15.664 -8.914 1 94.5 105 THR A N 1
ATOM 724 C CA . THR A 1 105 ? -9.562 -16.5 -8.633 1 94.5 105 THR A CA 1
ATOM 725 C C . THR A 1 105 ? -10.133 -17.094 -9.922 1 94.5 105 THR A C 1
ATOM 727 O O . THR A 1 105 ? -10.906 -18.047 -9.883 1 94.5 105 THR A O 1
ATOM 730 N N . SER A 1 106 ? -9.773 -16.484 -11.031 1 94.12 106 SER A N 1
ATOM 731 C CA . SER A 1 106 ? -10.211 -17 -12.32 1 94.12 106 SER A CA 1
ATOM 732 C C . SER A 1 106 ? -9.492 -18.297 -12.672 1 94.12 106 SER A C 1
ATOM 734 O O . SER A 1 106 ? -8.266 -18.375 -12.586 1 94.12 106 SER A O 1
ATOM 736 N N . PRO A 1 107 ? -10.211 -19.328 -13.109 1 92.19 107 PRO A N 1
ATOM 737 C CA . PRO A 1 107 ? -9.555 -20.562 -13.555 1 92.19 107 PRO A CA 1
ATOM 738 C C . PRO A 1 107 ? -8.688 -20.359 -14.797 1 92.19 107 PRO A C 1
ATOM 740 O O . PRO A 1 107 ? -7.863 -21.203 -15.133 1 92.19 107 PRO A O 1
ATOM 743 N N . LYS A 1 108 ? -8.891 -19.281 -15.438 1 96.12 108 LYS A N 1
ATOM 744 C CA . LYS A 1 108 ? -8.141 -19.016 -16.672 1 96.12 108 LYS A CA 1
ATOM 745 C C . LYS A 1 108 ? -6.98 -18.062 -16.406 1 96.12 108 LYS A C 1
ATOM 747 O O . LYS A 1 108 ? -6.309 -17.625 -17.344 1 96.12 108 LYS A O 1
ATOM 752 N N . ALA A 1 109 ? -6.797 -17.75 -15.188 1 96.75 109 ALA A N 1
ATOM 753 C CA . ALA A 1 109 ? -5.746 -16.797 -14.852 1 96.75 109 ALA A CA 1
ATOM 754 C C . ALA A 1 109 ? -4.379 -17.281 -15.312 1 96.75 109 ALA A C 1
ATOM 756 O O . ALA A 1 109 ? -4.055 -18.469 -15.148 1 96.75 109 ALA A O 1
ATOM 757 N N . THR A 1 110 ? -3.623 -16.406 -15.93 1 97.5 110 THR A N 1
ATOM 758 C CA . THR A 1 110 ? -2.23 -16.625 -16.297 1 97.5 110 THR A CA 1
ATOM 759 C C . THR A 1 110 ? -1.316 -15.609 -15.633 1 97.5 110 THR A C 1
ATOM 761 O O . THR A 1 110 ? -1.787 -14.602 -15.094 1 97.5 110 THR A O 1
ATOM 764 N N . LEU A 1 111 ? -0.034 -15.883 -15.648 1 97.94 111 LEU A N 1
ATOM 765 C CA . LEU A 1 111 ? 0.938 -14.922 -15.148 1 97.94 111 LEU A CA 1
ATOM 766 C C . LEU A 1 111 ? 0.734 -13.555 -15.789 1 97.94 111 LEU A C 1
ATOM 768 O O . LEU A 1 111 ? 0.673 -12.539 -15.094 1 97.94 111 LEU A O 1
ATOM 772 N N . ASP A 1 112 ? 0.502 -13.594 -17.078 1 98.19 112 ASP A N 1
ATOM 773 C CA . ASP A 1 112 ? 0.365 -12.352 -17.828 1 98.19 112 ASP A CA 1
ATOM 774 C C . ASP A 1 112 ? -0.906 -11.609 -17.422 1 98.19 112 ASP A C 1
ATOM 776 O O . ASP A 1 112 ? -0.888 -10.383 -17.25 1 98.19 112 ASP A O 1
ATOM 780 N N . SER A 1 113 ? -2.014 -12.32 -17.344 1 98.38 113 SER A N 1
ATOM 781 C CA . SER A 1 113 ? -3.266 -11.656 -17 1 98.38 113 SER A CA 1
ATOM 782 C C . SER A 1 113 ? -3.215 -11.086 -15.586 1 98.38 113 SER A C 1
ATOM 784 O O . SER A 1 113 ? -3.789 -10.023 -15.32 1 98.38 113 SER A O 1
ATOM 786 N N . VAL A 1 114 ? -2.543 -11.789 -14.633 1 98.44 114 VAL A N 1
ATOM 787 C CA . VAL A 1 114 ? -2.426 -11.328 -13.25 1 98.44 114 VAL A CA 1
ATOM 788 C C . VAL A 1 114 ? -1.558 -10.078 -13.195 1 98.44 114 VAL A C 1
ATOM 790 O O . VAL A 1 114 ? -1.904 -9.102 -12.516 1 98.44 114 VAL A O 1
ATOM 793 N N . VAL A 1 115 ? -0.473 -10.07 -13.938 1 98.69 115 VAL A N 1
ATOM 794 C CA . VAL A 1 115 ? 0.388 -8.898 -14.016 1 98.69 115 VAL A CA 1
ATOM 795 C C . VAL A 1 115 ? -0.393 -7.723 -14.594 1 98.69 115 VAL A C 1
ATOM 797 O O . VAL A 1 115 ? -0.312 -6.602 -14.086 1 98.69 115 VAL A O 1
ATOM 800 N N . GLU A 1 116 ? -1.096 -8 -15.625 1 98.62 116 GLU A N 1
ATOM 801 C CA . GLU A 1 116 ? -1.883 -6.957 -16.266 1 98.62 116 GLU A CA 1
ATOM 802 C C . GLU A 1 116 ? -2.895 -6.348 -15.305 1 98.62 116 GLU A C 1
ATOM 804 O O . GLU A 1 116 ? -3.021 -5.125 -15.219 1 98.62 116 GLU A O 1
ATOM 809 N N . ARG A 1 117 ? -3.592 -7.137 -14.578 1 98.25 117 ARG A N 1
ATOM 810 C CA . ARG A 1 117 ? -4.59 -6.648 -13.625 1 98.25 117 ARG A CA 1
ATOM 811 C C . ARG A 1 117 ? -3.934 -5.859 -12.5 1 98.25 117 ARG A C 1
ATOM 813 O O . ARG A 1 117 ? -4.477 -4.844 -12.055 1 98.25 117 ARG A O 1
ATOM 820 N N . ALA A 1 118 ? -2.814 -6.363 -12 1 98.62 118 ALA A N 1
ATOM 821 C CA . ALA A 1 118 ? -2.074 -5.609 -11 1 98.62 118 ALA A CA 1
ATOM 822 C C . ALA A 1 118 ? -1.716 -4.215 -11.508 1 98.62 118 ALA A C 1
ATOM 824 O O . ALA A 1 118 ? -1.934 -3.217 -10.82 1 98.62 118 ALA A O 1
ATOM 825 N N . THR A 1 119 ? -1.212 -4.148 -12.75 1 98.31 119 THR A N 1
ATOM 826 C CA . THR A 1 119 ? -0.733 -2.9 -13.336 1 98.31 119 THR A CA 1
ATOM 827 C C . THR A 1 119 ? -1.896 -1.951 -13.609 1 98.31 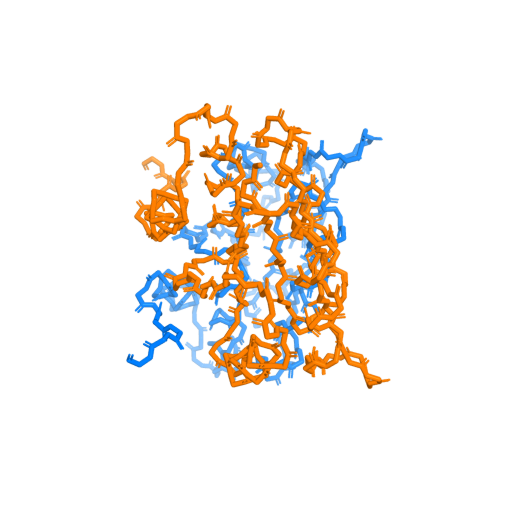119 THR A C 1
ATOM 829 O O . THR A 1 119 ? -1.754 -0.733 -13.492 1 98.31 119 THR A O 1
ATOM 832 N N . ASP A 1 120 ? -3.074 -2.475 -13.906 1 97.81 120 ASP A N 1
ATOM 833 C CA . ASP A 1 120 ? -4.277 -1.684 -14.156 1 97.81 120 ASP A CA 1
ATOM 834 C C . ASP A 1 120 ? -4.652 -0.856 -12.93 1 97.81 120 ASP A C 1
ATOM 836 O O . ASP A 1 120 ? -5.383 0.131 -13.039 1 97.81 120 ASP A O 1
ATOM 840 N N . ALA A 1 121 ? -4.172 -1.257 -11.805 1 97.62 121 ALA A N 1
ATOM 841 C CA . ALA A 1 121 ? -4.508 -0.569 -10.562 1 97.62 121 ALA A CA 1
ATOM 842 C C . ALA A 1 121 ? -4.047 0.885 -10.594 1 97.62 121 ALA A C 1
ATOM 844 O O . ALA A 1 121 ? -4.551 1.722 -9.844 1 97.62 121 ALA A O 1
ATOM 845 N N . ARG A 1 122 ? -3.088 1.202 -11.438 1 96.31 122 ARG A N 1
ATOM 846 C CA . ARG A 1 122 ? -2.609 2.574 -11.586 1 96.31 122 ARG A CA 1
ATOM 847 C C . ARG A 1 122 ? -3.734 3.498 -12.039 1 96.31 122 ARG A C 1
ATOM 849 O O . ARG A 1 122 ? -3.734 4.688 -11.719 1 96.31 122 ARG A O 1
ATOM 856 N N . ASP A 1 123 ? -4.691 2.943 -12.711 1 94.31 123 ASP A N 1
ATOM 857 C CA . ASP A 1 123 ? -5.777 3.732 -13.281 1 94.31 123 ASP A CA 1
ATOM 858 C C . ASP A 1 123 ? -6.977 3.787 -12.336 1 94.31 123 ASP A C 1
ATOM 860 O O . ASP A 1 123 ? -7.969 4.457 -12.625 1 94.31 123 ASP A O 1
ATOM 864 N N . TYR A 1 124 ? -6.793 3.078 -11.289 1 93.19 124 TYR A N 1
ATOM 865 C CA . TYR A 1 124 ? -7.879 3.041 -10.32 1 93.19 124 TYR A CA 1
ATOM 866 C C . TYR A 1 124 ? -8.086 4.41 -9.68 1 93.19 124 TYR A C 1
ATOM 868 O O . TYR A 1 124 ? -7.129 5.047 -9.234 1 93.19 124 TYR A O 1
ATOM 876 N N . ARG A 1 125 ? -9.328 4.852 -9.703 1 95.75 125 ARG A N 1
ATOM 877 C CA . ARG A 1 125 ? -9.711 6.098 -9.047 1 95.75 125 ARG A CA 1
ATOM 878 C C . ARG A 1 125 ? -10.609 5.832 -7.844 1 95.75 125 ARG A C 1
ATOM 880 O O . ARG A 1 125 ? -11.609 5.117 -7.949 1 95.75 125 ARG A O 1
ATOM 887 N N . LYS A 1 126 ? -10.289 6.406 -6.766 1 96.38 126 LYS A N 1
ATOM 888 C CA . LYS A 1 126 ? -11.008 6.164 -5.52 1 96.38 126 LYS A CA 1
ATOM 889 C C . LYS A 1 126 ? -12.086 7.219 -5.293 1 96.38 126 LYS A C 1
ATOM 891 O O . LYS A 1 126 ? -13.047 6.988 -4.551 1 96.38 126 LYS A O 1
ATOM 896 N N . LEU A 1 127 ? -11.758 8.352 -5.871 1 94.19 127 LEU A N 1
ATOM 897 C CA . LEU A 1 127 ? -12.688 9.461 -5.715 1 94.19 127 LEU A CA 1
ATOM 898 C C . LEU A 1 127 ? -13.531 9.648 -6.973 1 94.19 127 LEU A C 1
ATOM 900 O O . LEU A 1 127 ? -13.055 9.398 -8.086 1 94.19 127 LEU A O 1
ATOM 904 N N . ASN A 1 128 ? -14.82 9.805 -6.91 1 75.81 128 ASN A N 1
ATOM 905 C CA . ASN A 1 128 ? -15.742 10.016 -8.023 1 75.81 128 ASN A CA 1
ATOM 906 C C . ASN A 1 128 ? -15.578 11.414 -8.625 1 75.81 128 ASN A C 1
ATOM 908 O O . ASN A 1 128 ? -15.203 12.352 -7.926 1 75.81 128 ASN A O 1
ATOM 912 N N . MET B 1 1 ? 2.91 22.25 9.914 1 91.81 1 MET B N 1
ATOM 913 C CA . MET B 1 1 ? 3.23 21.281 8.883 1 91.81 1 MET B CA 1
ATOM 914 C C . MET B 1 1 ? 1.997 20.469 8.5 1 91.81 1 MET B C 1
ATOM 916 O O . MET B 1 1 ? 1.127 20.219 9.344 1 91.81 1 MET B O 1
ATOM 920 N N . ILE B 1 2 ? 1.922 20.094 7.297 1 97.06 2 ILE B N 1
ATOM 921 C CA . ILE B 1 2 ? 0.77 19.312 6.848 1 97.06 2 ILE B CA 1
ATOM 922 C C . ILE B 1 2 ? 0.843 17.906 7.422 1 97.06 2 ILE B C 1
ATOM 924 O O . ILE B 1 2 ? 1.864 17.219 7.289 1 97.06 2 ILE B O 1
ATOM 928 N N . GLY B 1 3 ? -0.179 17.5 8.172 1 98.12 3 GLY B N 1
ATOM 929 C CA . GLY B 1 3 ? -0.248 16.141 8.688 1 98.12 3 GLY B CA 1
ATOM 930 C C . GLY B 1 3 ? -0.775 15.141 7.672 1 98.12 3 GLY B C 1
ATOM 931 O O . GLY B 1 3 ? -1.441 15.516 6.707 1 98.12 3 GLY B O 1
ATOM 932 N N . LEU B 1 4 ? -0.457 13.93 7.902 1 98.81 4 LEU B N 1
ATOM 933 C CA . LEU B 1 4 ? -0.94 12.852 7.047 1 98.81 4 LEU B CA 1
ATOM 934 C C . LEU B 1 4 ? -1.673 11.797 7.867 1 98.81 4 LEU B C 1
ATOM 936 O O . LEU B 1 4 ? -1.25 11.461 8.977 1 98.81 4 LEU B O 1
ATOM 940 N N . VAL B 1 5 ? -2.711 11.266 7.316 1 98.94 5 VAL B N 1
ATOM 941 C CA . VAL B 1 5 ? -3.41 10.125 7.891 1 98.94 5 VAL B CA 1
ATOM 942 C C . VAL B 1 5 ? -3.494 9 6.863 1 98.94 5 VAL B C 1
ATOM 944 O O . VAL B 1 5 ? -3.947 9.211 5.738 1 98.94 5 VAL B O 1
ATOM 947 N N . VAL B 1 6 ? -3.025 7.859 7.207 1 98.94 6 VAL B N 1
ATOM 948 C CA . VAL B 1 6 ? -3.039 6.68 6.348 1 98.94 6 VAL B CA 1
ATOM 949 C C . VAL B 1 6 ? -4.215 5.777 6.723 1 98.94 6 VAL B C 1
ATOM 951 O O . VAL B 1 6 ? -4.176 5.098 7.754 1 98.94 6 VAL B O 1
ATOM 954 N N . VAL B 1 7 ? -5.211 5.73 5.887 1 98.94 7 VAL B N 1
ATOM 955 C CA . VAL B 1 7 ? -6.418 4.953 6.137 1 98.94 7 VAL B CA 1
ATOM 956 C C . VAL B 1 7 ? -6.367 3.65 5.344 1 98.94 7 VAL B C 1
ATOM 958 O O . VAL B 1 7 ? -6.316 3.67 4.109 1 98.94 7 VAL B O 1
ATOM 961 N N . SER B 1 8 ? -6.43 2.582 6.039 1 98.94 8 SER B N 1
ATOM 962 C CA . SER B 1 8 ? -6.434 1.27 5.402 1 98.94 8 SER B CA 1
ATOM 963 C C . SER B 1 8 ? -7.426 0.33 6.078 1 98.94 8 SER B C 1
ATOM 965 O O . SER B 1 8 ? -7.762 0.516 7.25 1 98.94 8 SER B O 1
ATOM 967 N N . HIS B 1 9 ? -7.875 -0.626 5.371 1 98.81 9 HIS B N 1
ATOM 968 C CA . HIS B 1 9 ? -8.734 -1.664 5.934 1 98.81 9 HIS B CA 1
ATOM 969 C C . HIS B 1 9 ? -7.969 -2.521 6.941 1 98.81 9 HIS B C 1
ATOM 971 O O . HIS B 1 9 ? -8.578 -3.234 7.742 1 98.81 9 HIS B O 1
ATOM 977 N N . SER B 1 10 ? -6.719 -2.475 6.914 1 98.81 10 SER B N 1
ATOM 978 C CA . SER B 1 10 ? -5.855 -3.254 7.797 1 98.81 10 SER B CA 1
ATOM 979 C C . SER B 1 10 ? -5.039 -2.35 8.711 1 98.81 10 SER B C 1
ATOM 981 O O . SER B 1 10 ? -4.336 -1.454 8.242 1 98.81 10 SER B O 1
ATOM 983 N N . ALA B 1 11 ? -5.078 -2.643 10.023 1 98.75 11 ALA B N 1
ATOM 984 C CA . ALA B 1 11 ? -4.27 -1.883 10.969 1 98.75 11 ALA B CA 1
ATOM 985 C C . ALA B 1 11 ? -2.779 -2.057 10.688 1 98.75 11 ALA B C 1
ATOM 987 O O . ALA B 1 11 ? -2.016 -1.088 10.727 1 98.75 11 ALA B O 1
ATOM 988 N N . LYS B 1 12 ? -2.398 -3.283 10.391 1 98.69 12 LYS B N 1
ATOM 989 C CA . LYS B 1 12 ? -0.999 -3.559 10.078 1 98.69 12 LYS B CA 1
ATOM 990 C C . LYS B 1 12 ? -0.541 -2.77 8.859 1 98.69 12 LYS B C 1
ATOM 992 O O . LYS B 1 12 ? 0.54 -2.176 8.867 1 98.69 12 LYS B O 1
ATOM 997 N N . ALA B 1 13 ? -1.358 -2.771 7.789 1 98.88 13 ALA B N 1
ATOM 998 C CA . ALA B 1 13 ? -0.999 -2.051 6.57 1 98.88 13 ALA B CA 1
ATOM 999 C C . ALA B 1 13 ? -0.831 -0.559 6.844 1 98.88 13 ALA B C 1
ATOM 1001 O O . ALA B 1 13 ? 0.161 0.047 6.43 1 98.88 13 ALA B O 1
ATOM 1002 N N . ALA B 1 14 ? -1.802 -0.012 7.59 1 98.94 14 ALA B N 1
ATOM 1003 C CA . ALA B 1 14 ? -1.732 1.416 7.891 1 98.94 14 ALA B CA 1
ATOM 1004 C C . ALA B 1 14 ? -0.463 1.752 8.672 1 98.94 14 ALA B C 1
ATOM 1006 O O . ALA B 1 14 ? 0.248 2.701 8.328 1 98.94 14 ALA B O 1
ATOM 1007 N N . GLU B 1 15 ? -0.151 0.976 9.664 1 98.69 15 GLU B N 1
ATOM 1008 C CA . GLU B 1 15 ? 1.027 1.206 10.492 1 98.69 15 GLU B CA 1
ATOM 1009 C C . GLU B 1 15 ? 2.312 1.029 9.688 1 98.69 15 GLU B C 1
ATOM 1011 O O . GLU B 1 15 ? 3.23 1.844 9.789 1 98.69 15 GLU B O 1
ATOM 1016 N N . GLY B 1 16 ? 2.377 -0.01 8.922 1 98.75 16 GLY B N 1
ATOM 1017 C CA . GLY B 1 16 ? 3.557 -0.268 8.117 1 98.75 16 GLY B CA 1
ATOM 1018 C C . GLY B 1 16 ? 3.816 0.808 7.078 1 98.75 16 GLY B C 1
ATOM 1019 O O . GLY B 1 16 ? 4.965 1.189 6.848 1 98.75 16 GLY B O 1
ATOM 1020 N N . ILE B 1 17 ? 2.754 1.271 6.414 1 98.88 17 ILE B N 1
ATOM 1021 C CA . ILE B 1 17 ? 2.879 2.322 5.41 1 98.88 17 ILE B CA 1
ATOM 1022 C C . ILE B 1 17 ? 3.359 3.611 6.07 1 98.88 17 ILE B C 1
ATOM 1024 O O . ILE B 1 17 ? 4.234 4.301 5.539 1 98.88 17 ILE B O 1
ATOM 1028 N N . ALA B 1 18 ? 2.809 3.896 7.238 1 98.56 18 ALA B N 1
ATOM 1029 C CA . ALA B 1 18 ? 3.262 5.07 7.98 1 98.56 18 ALA B CA 1
ATOM 1030 C C . ALA B 1 18 ? 4.742 4.957 8.336 1 98.56 18 ALA B C 1
ATOM 1032 O O . ALA B 1 18 ? 5.496 5.922 8.195 1 98.56 18 ALA B O 1
ATOM 1033 N N . ASP B 1 19 ? 5.184 3.773 8.781 1 97.56 19 ASP B N 1
ATOM 1034 C CA . ASP B 1 19 ? 6.582 3.545 9.133 1 97.56 19 ASP B CA 1
ATOM 1035 C C . ASP B 1 19 ? 7.496 3.795 7.934 1 97.56 19 ASP B C 1
ATOM 1037 O O . ASP B 1 19 ? 8.531 4.449 8.062 1 97.56 19 ASP B O 1
ATOM 1041 N N . VAL B 1 20 ? 7.164 3.242 6.773 1 98.19 20 VAL B N 1
ATOM 1042 C CA . VAL B 1 20 ? 7.961 3.395 5.562 1 98.19 20 VAL B CA 1
ATOM 1043 C C . VAL B 1 20 ? 8.078 4.875 5.203 1 98.19 20 VAL B C 1
ATOM 1045 O O . VAL B 1 20 ? 9.18 5.383 4.973 1 98.19 20 VAL B O 1
ATOM 1048 N N . ALA B 1 21 ? 6.926 5.547 5.176 1 98.06 21 ALA B N 1
ATOM 1049 C CA . ALA B 1 21 ? 6.898 6.949 4.777 1 98.06 21 ALA B CA 1
ATOM 1050 C C . ALA B 1 21 ? 7.688 7.812 5.754 1 98.06 21 ALA B C 1
ATOM 1052 O O . ALA B 1 21 ? 8.375 8.75 5.344 1 98.06 21 ALA B O 1
ATOM 1053 N N . GLU B 1 22 ? 7.551 7.52 7.02 1 96.38 22 GLU B N 1
ATOM 1054 C CA . GLU B 1 22 ? 8.289 8.281 8.023 1 96.38 22 GLU B CA 1
ATOM 1055 C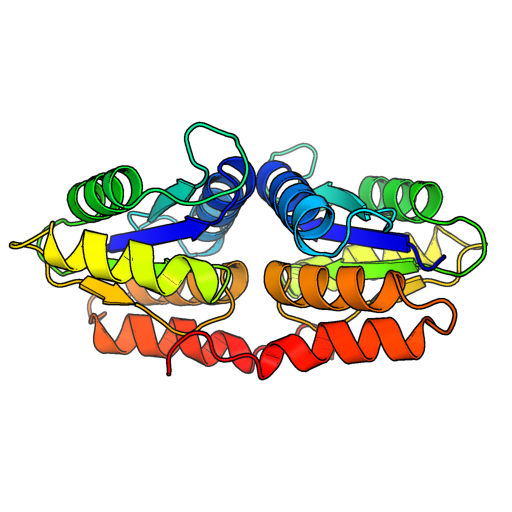 C . GLU B 1 22 ? 9.797 8.117 7.848 1 96.38 22 GLU B C 1
ATOM 1057 O O . GLU B 1 22 ? 10.547 9.086 7.93 1 96.38 22 GLU B O 1
ATOM 1062 N N . GLN B 1 23 ? 10.242 6.941 7.617 1 94.69 23 GLN B N 1
ATOM 1063 C CA . GLN B 1 23 ? 11.664 6.641 7.57 1 94.69 23 GLN B CA 1
ATOM 1064 C C . GLN B 1 23 ? 12.273 7.055 6.23 1 94.69 23 GLN B C 1
ATOM 1066 O O . GLN B 1 23 ? 13.414 7.523 6.176 1 94.69 23 GLN B O 1
ATOM 1071 N N . MET B 1 24 ? 11.492 6.93 5.203 1 94.44 24 MET B N 1
ATOM 1072 C CA . MET B 1 24 ? 12.062 7.125 3.873 1 94.44 24 MET B CA 1
ATOM 1073 C C . MET B 1 24 ? 11.695 8.5 3.324 1 94.44 24 MET B C 1
ATOM 1075 O O . MET B 1 24 ? 12.328 8.984 2.385 1 94.44 24 MET B O 1
ATOM 1079 N N . GLY B 1 25 ? 10.664 9.07 3.912 1 93.38 25 GLY B N 1
ATOM 1080 C CA . GLY B 1 25 ? 10.164 10.336 3.395 1 93.38 25 GLY B CA 1
ATOM 1081 C C . GLY B 1 25 ? 10.82 11.539 4.027 1 93.38 25 GLY B C 1
ATOM 1082 O O . GLY B 1 25 ? 10.422 12.68 3.773 1 93.38 25 GLY B O 1
ATOM 1083 N N . GLY B 1 26 ? 11.727 11.375 4.848 1 86.44 26 GLY B N 1
ATOM 1084 C CA . GLY B 1 26 ? 12.461 12.5 5.395 1 86.44 26 GLY B CA 1
ATOM 1085 C C . GLY B 1 26 ? 12.219 12.711 6.879 1 86.44 26 GLY B C 1
ATOM 1086 O O . GLY B 1 26 ? 12.875 13.555 7.504 1 86.44 26 GLY B O 1
ATOM 1087 N N . GLY B 1 27 ? 11.281 11.922 7.527 1 77.88 27 GLY B N 1
ATOM 1088 C CA . GLY B 1 27 ? 11.148 11.773 8.969 1 77.88 27 GLY B CA 1
ATOM 1089 C C . GLY B 1 27 ? 10.484 12.969 9.633 1 77.88 27 GLY B C 1
ATOM 1090 O O . GLY B 1 27 ? 10.203 12.938 10.836 1 77.88 27 GLY B O 1
ATOM 1091 N N . ASN B 1 28 ? 10.039 13.969 8.992 1 81.5 28 ASN B N 1
ATOM 1092 C CA . ASN B 1 28 ? 9.516 15.156 9.664 1 81.5 28 ASN B CA 1
ATOM 1093 C C . ASN B 1 28 ? 7.992 15.203 9.609 1 81.5 28 ASN B C 1
ATOM 1095 O O . ASN B 1 28 ? 7.359 15.977 10.328 1 81.5 28 ASN B O 1
ATOM 1099 N N . ALA B 1 29 ? 7.434 14.398 8.867 1 86.81 29 ALA B N 1
ATOM 1100 C CA . ALA B 1 29 ? 5.984 14.461 8.695 1 86.81 29 ALA B CA 1
ATOM 1101 C C . ALA B 1 29 ? 5.262 13.781 9.859 1 86.81 29 ALA B C 1
ATOM 1103 O O . ALA B 1 29 ? 5.742 12.773 10.391 1 86.81 29 ALA B O 1
ATOM 1104 N N . ARG B 1 30 ? 4.281 14.391 10.43 1 95.38 30 ARG B N 1
ATOM 1105 C CA . ARG B 1 30 ? 3.365 13.703 11.328 1 95.38 30 ARG B CA 1
ATOM 1106 C C . ARG B 1 30 ? 2.434 12.773 10.555 1 95.38 30 ARG B C 1
ATOM 1108 O O . ARG B 1 30 ? 1.527 13.242 9.859 1 95.38 30 ARG B O 1
ATOM 1115 N N . ILE B 1 31 ? 2.668 11.523 10.609 1 98.44 31 ILE B N 1
ATOM 1116 C CA . ILE B 1 31 ? 1.898 10.523 9.875 1 98.44 31 ILE B CA 1
ATOM 1117 C C . ILE B 1 31 ? 1.172 9.609 10.859 1 98.44 31 ILE B C 1
ATOM 1119 O O . ILE B 1 31 ? 1.807 8.93 11.664 1 98.44 31 ILE B O 1
ATOM 1123 N N . VAL B 1 32 ? -0.112 9.562 10.836 1 98.75 32 VAL B N 1
ATOM 1124 C CA . VAL B 1 32 ? -0.914 8.789 11.781 1 98.75 32 VAL B CA 1
ATOM 1125 C C . VAL B 1 32 ? -1.632 7.66 11.047 1 98.75 32 VAL B C 1
ATOM 1127 O O . VAL B 1 32 ? -2.381 7.902 10.094 1 98.75 32 VAL B O 1
ATOM 1130 N N . PRO B 1 33 ? -1.369 6.438 11.414 1 98.88 33 PRO B N 1
ATOM 1131 C CA . PRO B 1 33 ? -2.117 5.324 10.828 1 98.88 33 PRO B CA 1
ATOM 1132 C C . PRO B 1 33 ? -3.535 5.207 11.383 1 98.88 33 PRO B C 1
ATOM 1134 O O . PRO B 1 33 ? -3.756 5.438 12.57 1 98.88 33 PRO B O 1
ATOM 1137 N N . ALA B 1 34 ? -4.426 4.988 10.57 1 98.81 34 ALA B N 1
ATOM 1138 C CA . ALA B 1 34 ? -5.816 4.68 10.898 1 98.81 34 ALA B CA 1
ATOM 1139 C C . ALA B 1 34 ? -6.305 3.461 10.125 1 98.81 34 ALA B C 1
ATOM 1141 O O . ALA B 1 34 ? -6.863 3.592 9.039 1 98.81 34 ALA B O 1
ATOM 1142 N N . GLY B 1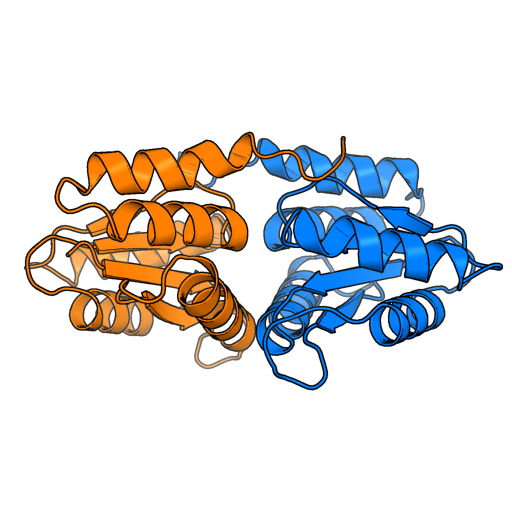 35 ? -6.035 2.295 10.695 1 98.5 35 GLY B N 1
ATOM 1143 C CA . GLY B 1 35 ? -6.387 1.07 9.992 1 98.5 35 GLY B CA 1
ATOM 1144 C C . GLY B 1 35 ? -7.242 0.131 10.82 1 98.5 35 GLY B C 1
ATOM 1145 O O . GLY B 1 35 ? -7.117 0.091 12.047 1 98.5 35 GLY B O 1
ATOM 1146 N N . GLY B 1 36 ? -8.078 -0.649 10.109 1 98 36 GLY B N 1
ATOM 1147 C CA . GLY B 1 36 ? -8.875 -1.694 10.734 1 98 36 GLY B CA 1
ATOM 1148 C C . GLY B 1 36 ? -10.133 -1.17 11.398 1 98 36 GLY B C 1
ATOM 1149 O O . GLY B 1 36 ? -10.352 0.041 11.453 1 98 36 GLY B O 1
ATOM 1150 N N . ASP B 1 37 ? -10.984 -2.078 11.695 1 96.56 37 ASP B N 1
ATOM 1151 C CA . ASP B 1 37 ? -12.141 -1.807 12.539 1 96.56 37 ASP B CA 1
ATOM 1152 C C . ASP B 1 37 ? -12.281 -2.865 13.633 1 96.56 37 ASP B C 1
ATOM 1154 O O . ASP B 1 37 ? -11.336 -3.598 13.922 1 96.56 37 ASP B O 1
ATOM 1158 N N . GLU B 1 38 ? -13.367 -2.926 14.336 1 93.12 38 GLU B N 1
ATOM 1159 C CA . GLU B 1 38 ? -13.562 -3.826 15.469 1 93.12 38 GLU B CA 1
ATOM 1160 C C . GLU B 1 38 ? -13.477 -5.285 15.039 1 93.12 38 GLU B C 1
ATOM 1162 O O . GLU B 1 38 ? -13.102 -6.156 15.828 1 93.12 38 GLU B O 1
ATOM 1167 N N . ASP B 1 39 ? -13.664 -5.605 13.789 1 92.31 39 ASP B N 1
ATOM 1168 C CA . ASP B 1 39 ? -13.711 -6.977 13.289 1 92.31 39 ASP B CA 1
ATOM 1169 C C . ASP B 1 39 ? -12.414 -7.332 12.562 1 92.31 39 ASP B C 1
ATOM 1171 O O . ASP B 1 39 ? -12.281 -8.43 12.016 1 92.31 39 ASP B O 1
ATOM 1175 N N . GLY B 1 40 ? -11.484 -6.477 12.539 1 94.88 40 GLY B N 1
ATOM 1176 C CA . GLY B 1 40 ? -10.227 -6.754 11.867 1 94.88 40 GLY B CA 1
ATOM 1177 C C . GLY B 1 40 ? -10.055 -5.957 10.586 1 94.88 40 GLY B C 1
ATOM 1178 O O . GLY B 1 40 ? -9.68 -4.781 10.625 1 94.88 40 GLY B O 1
ATOM 1179 N N . ILE B 1 41 ? -10.492 -6.582 9.43 1 97 41 ILE B N 1
ATOM 1180 C CA . ILE B 1 41 ? -10.383 -5.918 8.133 1 97 41 ILE B CA 1
ATOM 1181 C C . ILE B 1 41 ? -11.57 -4.988 7.926 1 97 41 ILE B C 1
ATOM 1183 O O . ILE B 1 41 ? -12.727 -5.426 7.965 1 97 41 ILE B O 1
ATOM 1187 N N . GLY B 1 42 ? -11.359 -3.736 7.809 1 9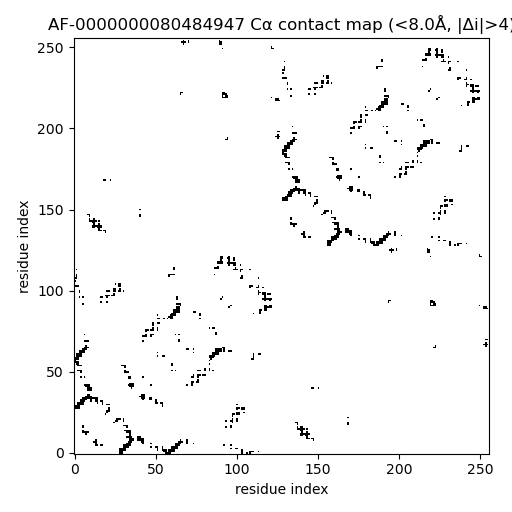7.94 42 GLY B N 1
ATOM 1188 C CA . GLY B 1 42 ? -12.352 -2.682 7.668 1 97.94 42 GLY B CA 1
ATOM 1189 C C . GLY B 1 42 ? -11.82 -1.311 8.039 1 97.94 42 GLY B C 1
ATOM 1190 O O . GLY B 1 42 ? -10.609 -1.138 8.234 1 97.94 42 GLY B O 1
ATOM 1191 N N . THR B 1 43 ? -12.703 -0.299 8.039 1 98.5 43 THR B N 1
ATOM 1192 C CA . THR B 1 43 ? -12.344 1.049 8.461 1 98.5 43 THR B CA 1
ATOM 1193 C C . THR B 1 43 ? -13.375 1.604 9.438 1 98.5 43 THR B C 1
ATOM 1195 O O . THR B 1 43 ? -14.516 1.135 9.477 1 98.5 43 THR B O 1
ATOM 1198 N N . SER B 1 44 ? -12.945 2.512 10.164 1 98.44 44 SER B N 1
ATOM 1199 C CA . SER B 1 44 ? -13.781 3.135 11.188 1 98.44 44 SER B CA 1
ATOM 1200 C C . SER B 1 44 ? -13.727 4.656 11.102 1 98.44 44 SER B C 1
ATOM 1202 O O . SER B 1 44 ? -12.656 5.25 11.266 1 98.44 44 SER B O 1
ATOM 1204 N N . PRO B 1 45 ? -14.914 5.297 10.914 1 98.5 45 PRO B N 1
ATOM 1205 C CA . PRO B 1 45 ? -14.922 6.762 10.867 1 98.5 45 PRO B CA 1
ATOM 1206 C C . PRO B 1 45 ? -14.352 7.395 12.133 1 98.5 45 PRO B C 1
ATOM 1208 O O . PRO B 1 45 ? -13.656 8.414 12.055 1 98.5 45 PRO B O 1
ATOM 1211 N N . ASP B 1 46 ? -14.648 6.809 13.305 1 98.62 46 ASP B N 1
ATOM 1212 C CA . ASP B 1 46 ? -14.156 7.359 14.562 1 98.62 46 ASP B CA 1
ATOM 1213 C C . ASP B 1 46 ? -12.633 7.293 14.633 1 98.62 46 ASP B C 1
ATOM 1215 O O . ASP B 1 46 ? -11.984 8.25 15.055 1 98.62 46 ASP B O 1
ATOM 1219 N N . ARG B 1 47 ? -12.094 6.168 14.266 1 98.56 47 ARG B N 1
ATOM 1220 C CA . ARG B 1 47 ? -10.641 6.016 14.25 1 98.56 47 ARG B CA 1
ATOM 1221 C C . ARG B 1 47 ? -9.992 7.004 13.289 1 98.56 47 ARG B C 1
ATOM 1223 O O . ARG B 1 47 ? -8.953 7.594 13.594 1 98.56 47 ARG B O 1
ATOM 1230 N N . ILE B 1 48 ? -10.555 7.148 12.109 1 98.88 48 ILE B N 1
ATOM 1231 C CA . ILE B 1 48 ? -10.039 8.086 11.125 1 98.88 48 ILE B CA 1
ATOM 1232 C C . ILE B 1 48 ? -10.117 9.508 11.664 1 98.88 48 ILE B C 1
ATOM 1234 O O . ILE B 1 48 ? -9.156 10.281 11.555 1 98.88 48 ILE B O 1
ATOM 1238 N N . ARG B 1 49 ? -11.242 9.852 12.266 1 98.81 49 ARG B N 1
ATOM 1239 C CA . ARG B 1 49 ? -11.414 11.172 12.867 1 98.81 49 ARG B CA 1
ATOM 1240 C C . ARG B 1 49 ? -10.336 11.438 13.914 1 98.81 49 ARG B C 1
ATOM 1242 O O . ARG B 1 49 ? -9.719 12.5 13.922 1 98.81 49 ARG B O 1
ATOM 1249 N N . GLU B 1 50 ? -10.195 10.469 14.82 1 98.62 50 GLU B N 1
ATOM 1250 C CA . GLU B 1 50 ? -9.164 10.602 15.844 1 98.62 50 GLU B CA 1
ATOM 1251 C C . GLU B 1 50 ? -7.785 10.805 15.219 1 98.62 50 GLU B C 1
ATOM 1253 O O . GLU B 1 50 ? -6.988 11.602 15.711 1 98.62 50 GLU B O 1
ATOM 1258 N N . GLY B 1 51 ? -7.496 10.062 14.133 1 98.75 51 GLY B N 1
ATOM 1259 C CA . GLY B 1 51 ? -6.246 10.227 13.414 1 98.75 51 GLY B CA 1
ATOM 1260 C C . GLY B 1 51 ? -6.074 11.609 12.82 1 98.75 51 GLY B C 1
ATOM 1261 O O . GLY B 1 51 ? -4.984 12.188 12.883 1 98.75 51 GLY B O 1
ATOM 1262 N N . ILE B 1 52 ? -7.133 12.133 12.242 1 98.75 52 ILE B N 1
ATOM 1263 C CA . ILE B 1 52 ? -7.105 13.469 11.656 1 98.75 52 ILE B CA 1
ATOM 1264 C C . ILE B 1 52 ? -6.797 14.5 12.742 1 98.75 52 ILE B C 1
ATOM 1266 O O . ILE B 1 52 ? -5.938 15.367 12.562 1 98.75 52 ILE B O 1
ATOM 1270 N N . GLU B 1 53 ? -7.441 14.383 13.852 1 98.31 53 GLU B N 1
ATOM 1271 C CA . GLU B 1 53 ? -7.23 15.32 14.953 1 98.31 53 GLU B CA 1
ATOM 1272 C C . GLU B 1 53 ? -5.809 15.219 15.5 1 98.31 53 GLU B C 1
ATOM 1274 O O . GLU B 1 53 ? -5.188 16.234 15.828 1 98.31 53 GLU B O 1
ATOM 1279 N N . GLU B 1 54 ? -5.355 14.023 15.602 1 98.19 54 GLU B N 1
ATOM 1280 C CA . GLU B 1 54 ? -3.992 13.797 16.078 1 98.19 54 GLU B CA 1
ATOM 1281 C C . GLU B 1 54 ? -2.965 14.352 15.094 1 98.19 54 GLU B C 1
ATOM 1283 O O . GLU B 1 54 ? -1.925 14.875 15.508 1 98.19 54 GLU B O 1
ATOM 1288 N N . ALA B 1 55 ? -3.205 14.273 13.789 1 98.19 55 ALA B N 1
ATOM 1289 C CA . ALA B 1 55 ? -2.252 14.672 12.758 1 98.19 55 ALA B CA 1
ATOM 1290 C C . ALA B 1 55 ? -2.219 16.188 12.594 1 98.19 55 ALA B C 1
ATOM 1292 O O . ALA B 1 55 ? -1.255 16.734 12.062 1 98.19 55 ALA B O 1
ATOM 1293 N N . ASP B 1 56 ? -3.24 16.797 12.992 1 97.5 56 ASP B N 1
ATOM 1294 C CA . ASP B 1 56 ? -3.395 18.219 12.727 1 97.5 56 ASP B CA 1
ATOM 1295 C C . ASP B 1 56 ? -2.578 19.062 13.711 1 97.5 56 ASP B C 1
ATOM 1297 O O . ASP B 1 56 ? -2.703 18.891 14.922 1 97.5 56 ASP B O 1
ATOM 1301 N N . ASP B 1 57 ? -1.815 19.922 13.133 1 94.19 57 ASP B N 1
ATOM 1302 C CA . ASP B 1 57 ? -1.116 20.891 13.969 1 94.19 57 ASP B CA 1
ATOM 1303 C C . ASP B 1 57 ? -1.444 22.312 13.547 1 94.19 57 ASP B C 1
ATOM 1305 O O . ASP B 1 57 ? -0.687 23.25 13.828 1 94.19 57 ASP B O 1
ATOM 1309 N N . GLY B 1 58 ? -2.506 22.422 12.758 1 95.31 58 GLY B N 1
ATOM 1310 C CA . GLY B 1 58 ? -2.979 23.75 12.391 1 95.31 58 GLY B CA 1
ATOM 1311 C C . GLY B 1 58 ? -2.814 24.047 10.914 1 95.31 58 GLY B C 1
ATOM 1312 O O . GLY B 1 58 ? -3.408 25 10.398 1 95.31 58 GLY B O 1
ATOM 1313 N N . ASP B 1 59 ? -2.041 23.297 10.195 1 95.81 59 ASP B N 1
ATOM 1314 C CA . ASP B 1 59 ? -1.753 23.594 8.797 1 95.81 59 ASP B CA 1
ATOM 1315 C C . ASP B 1 59 ? -2.549 22.688 7.863 1 95.81 59 ASP B C 1
ATOM 1317 O O . ASP B 1 59 ? -2.438 22.797 6.641 1 95.81 59 ASP B O 1
ATOM 1321 N N . GLY B 1 60 ? -3.352 21.719 8.438 1 97.88 60 GLY B N 1
ATOM 1322 C CA . GLY B 1 60 ? -4.195 20.844 7.633 1 97.88 60 GLY B CA 1
ATOM 1323 C C . GLY B 1 60 ? -3.676 19.422 7.551 1 97.88 60 GLY B C 1
ATOM 1324 O O . GLY B 1 60 ? -2.572 19.141 8.016 1 97.88 60 GLY B O 1
ATOM 1325 N N . VAL B 1 61 ? -4.562 18.609 6.996 1 98.69 61 VAL B N 1
ATOM 1326 C CA . VAL B 1 61 ? -4.266 17.172 6.973 1 98.69 61 VAL B CA 1
ATOM 1327 C C . VAL B 1 61 ? -4.629 16.594 5.605 1 98.69 61 VAL B C 1
ATOM 1329 O O . VAL B 1 61 ? -5.68 16.906 5.047 1 98.69 61 VAL B O 1
ATOM 1332 N N . VAL B 1 62 ? -3.754 15.82 5.043 1 98.88 62 VAL B N 1
ATOM 1333 C CA . VAL B 1 62 ? -4.062 15.016 3.865 1 98.88 62 VAL B CA 1
ATOM 1334 C C . VAL B 1 62 ? -4.34 13.57 4.277 1 98.88 62 VAL B C 1
ATOM 1336 O O . VAL B 1 62 ? -3.551 12.969 5.012 1 98.88 62 VAL B O 1
ATOM 1339 N N . VAL B 1 63 ? -5.457 13.055 3.83 1 98.94 63 VAL B N 1
ATOM 1340 C CA . VAL B 1 63 ? -5.891 11.703 4.137 1 98.94 63 VAL B CA 1
ATOM 1341 C C . VAL B 1 63 ? -5.691 10.805 2.916 1 98.94 63 VAL B C 1
ATOM 1343 O O . VAL B 1 63 ? -6.176 11.109 1.825 1 98.94 63 VAL B O 1
ATOM 1346 N N . LEU B 1 64 ? -4.945 9.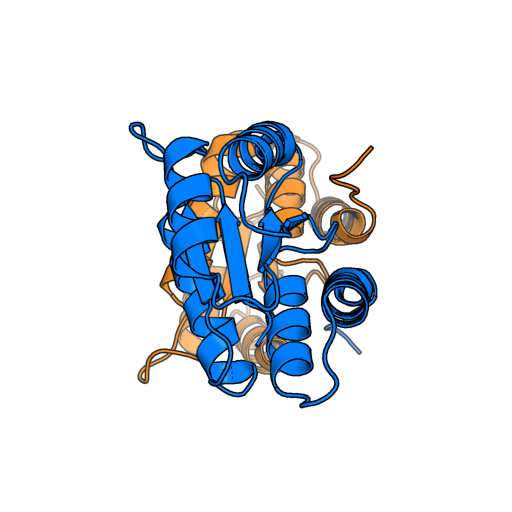797 3.088 1 98.94 64 LEU B N 1
ATOM 1347 C CA . LEU B 1 64 ? -4.754 8.805 2.035 1 98.94 64 LEU B CA 1
ATOM 1348 C C . LEU B 1 64 ? -5.492 7.512 2.363 1 98.94 64 LEU B C 1
ATOM 1350 O O . LEU B 1 64 ? -5.359 6.977 3.465 1 98.94 64 LEU B O 1
ATOM 1354 N N . VAL B 1 65 ? -6.227 6.961 1.372 1 98.88 65 VAL B N 1
ATOM 1355 C CA . VAL B 1 65 ? -7.035 5.762 1.58 1 98.88 65 VAL B CA 1
ATOM 1356 C C . VAL B 1 65 ? -6.531 4.637 0.676 1 98.88 65 VAL B C 1
ATOM 1358 O O . VAL B 1 65 ? -6.016 4.895 -0.414 1 98.88 65 VAL B O 1
ATOM 1361 N N . ASP B 1 66 ? -6.738 3.434 1.094 1 98.69 66 ASP B N 1
ATOM 1362 C CA . ASP B 1 66 ? -6.223 2.314 0.31 1 98.69 66 ASP B CA 1
ATOM 1363 C C . ASP B 1 66 ? -7.203 1.916 -0.791 1 98.69 66 ASP B C 1
ATOM 1365 O O . ASP B 1 66 ? -6.797 1.63 -1.918 1 98.69 66 ASP B O 1
ATOM 1369 N N . LEU B 1 67 ? -8.461 1.922 -0.498 1 98.12 67 LEU B N 1
ATOM 1370 C CA . LEU B 1 67 ? -9.469 1.482 -1.455 1 98.12 67 LEU B CA 1
ATOM 1371 C C . LEU B 1 67 ? -10.648 2.453 -1.49 1 98.12 67 LEU B C 1
ATOM 1373 O O . LEU B 1 67 ? -10.891 3.176 -0.521 1 98.12 67 LEU B O 1
ATOM 1377 N N . GLY B 1 68 ? -11.367 2.381 -2.555 1 97.62 68 GLY B N 1
ATOM 1378 C CA . GLY B 1 68 ? -12.531 3.24 -2.713 1 97.62 68 GLY B CA 1
ATOM 1379 C C . GLY B 1 68 ? -13.562 3.047 -1.624 1 97.62 68 GLY B C 1
ATOM 1380 O O . GLY B 1 68 ? -14.289 3.98 -1.278 1 97.62 68 GLY B O 1
ATOM 1381 N N . SER B 1 69 ? -13.688 1.913 -1.1 1 97.12 69 SER B N 1
ATOM 1382 C CA . SER B 1 69 ? -14.695 1.61 -0.088 1 97.12 69 SER B CA 1
ATOM 1383 C C . SER B 1 69 ? -14.414 2.363 1.209 1 97.12 69 SER B C 1
ATOM 1385 O O . SER B 1 69 ? -15.289 2.471 2.07 1 97.12 69 SER B O 1
ATOM 1387 N N . ALA B 1 70 ? -13.195 2.799 1.383 1 97.88 70 ALA B N 1
ATOM 1388 C CA . ALA B 1 70 ? -12.82 3.518 2.596 1 97.88 70 ALA B CA 1
ATOM 1389 C C . ALA B 1 70 ? -13.18 4.996 2.494 1 97.88 70 ALA B C 1
ATOM 1391 O O . ALA B 1 70 ? -13.164 5.719 3.494 1 97.88 70 ALA B O 1
ATOM 1392 N N . VAL B 1 71 ? -13.516 5.488 1.282 1 98.62 71 VAL B N 1
ATOM 1393 C CA . VAL B 1 71 ? -13.688 6.91 1.02 1 98.62 71 VAL B CA 1
ATOM 1394 C C . VAL B 1 71 ? -14.875 7.445 1.813 1 98.62 71 VAL B C 1
ATOM 1396 O O . VAL B 1 71 ? -14.789 8.5 2.445 1 98.62 71 VAL B O 1
ATOM 1399 N N . MET B 1 72 ? -15.914 6.746 1.898 1 97.88 72 MET B N 1
ATOM 1400 C CA . MET B 1 72 ? -17.094 7.211 2.619 1 97.88 72 MET B CA 1
ATOM 1401 C C . MET B 1 72 ? -16.781 7.445 4.094 1 97.88 72 MET B C 1
ATOM 1403 O O . MET B 1 72 ? -17.125 8.492 4.648 1 97.88 72 MET B O 1
ATOM 1407 N N . ASN B 1 73 ? -16.172 6.457 4.719 1 98.62 73 ASN B N 1
ATOM 1408 C CA . ASN B 1 73 ? -15.812 6.598 6.129 1 98.62 73 ASN B CA 1
ATOM 1409 C C . ASN B 1 73 ? -14.812 7.73 6.344 1 98.62 73 ASN B C 1
ATOM 1411 O O . ASN B 1 73 ? -14.867 8.422 7.359 1 98.62 73 ASN B O 1
ATOM 1415 N N . ALA B 1 74 ? -13.906 7.918 5.414 1 98.81 74 ALA B N 1
ATOM 1416 C CA . ALA B 1 74 ? -12.961 9.031 5.504 1 98.81 74 ALA B CA 1
ATOM 1417 C C . ALA B 1 74 ? -13.68 10.367 5.406 1 98.81 74 ALA B C 1
ATOM 1419 O O . ALA B 1 74 ? -13.383 11.297 6.16 1 98.81 74 ALA B O 1
ATOM 1420 N N . GLU B 1 75 ? -14.633 10.453 4.465 1 98.56 75 GLU B N 1
ATOM 1421 C CA . GLU B 1 75 ? -15.406 11.688 4.309 1 98.56 75 GLU B CA 1
ATOM 1422 C C . GLU B 1 75 ? -16.219 12 5.566 1 98.56 75 GLU B C 1
ATOM 1424 O O . GLU B 1 75 ? -16.25 13.148 6.012 1 98.56 75 GLU B O 1
ATOM 1429 N N . LEU B 1 76 ? -16.844 11.016 6.098 1 98.62 76 LEU B N 1
ATOM 1430 C CA . LEU B 1 76 ? -17.594 11.188 7.34 1 98.62 76 LEU B CA 1
ATOM 1431 C C . LEU B 1 76 ? -16.672 11.68 8.461 1 98.62 76 LEU B C 1
ATOM 1433 O O . LEU B 1 76 ? -17.047 12.594 9.203 1 98.62 76 LEU B O 1
ATOM 1437 N N . ALA B 1 77 ? -15.531 11.062 8.609 1 98.81 77 ALA B N 1
ATOM 1438 C CA . ALA B 1 77 ? -14.555 11.453 9.625 1 98.81 77 ALA B CA 1
ATOM 1439 C C . ALA B 1 77 ? -14.148 12.914 9.461 1 98.81 77 ALA B C 1
ATOM 1441 O O . ALA B 1 77 ? -14 13.633 10.445 1 98.81 77 ALA B O 1
ATOM 1442 N N . ILE B 1 78 ? -13.891 13.328 8.203 1 98.69 78 ILE B N 1
ATOM 1443 C CA . ILE B 1 78 ? -13.492 14.703 7.918 1 98.69 78 ILE B CA 1
ATOM 1444 C C . ILE B 1 78 ? -14.594 15.664 8.359 1 98.69 78 ILE B C 1
ATOM 1446 O O . ILE B 1 78 ? -14.32 16.703 8.953 1 98.69 78 ILE B O 1
ATOM 1450 N N . GLU B 1 79 ? -15.812 15.289 8.078 1 98.25 79 GLU B N 1
ATOM 1451 C CA . GLU B 1 79 ? -16.953 16.109 8.5 1 98.25 79 GLU B CA 1
ATOM 1452 C C . GLU B 1 79 ? -17.016 16.203 10.023 1 98.25 79 GLU B C 1
ATOM 1454 O O . GLU B 1 79 ? -17.359 17.25 10.57 1 98.25 79 GLU B O 1
ATOM 1459 N N . MET B 1 80 ? -16.688 15.156 10.664 1 98 80 MET B N 1
ATOM 1460 C CA . MET B 1 80 ? -16.75 15.094 12.125 1 98 80 MET B CA 1
ATOM 1461 C C . MET B 1 80 ? -15.609 15.898 12.742 1 98 80 MET B C 1
ATOM 1463 O O . MET B 1 80 ? -15.734 16.422 13.852 1 98 80 MET B O 1
ATOM 1467 N N . ALA B 1 81 ? -14.492 15.945 12.031 1 96.81 81 ALA B N 1
ATOM 1468 C CA . ALA B 1 81 ? -13.336 16.719 12.484 1 96.81 81 ALA B CA 1
ATOM 1469 C C . ALA B 1 81 ? -13.477 18.188 12.125 1 96.81 81 ALA B C 1
ATOM 1471 O O . ALA B 1 81 ? -12.664 18.734 11.367 1 96.81 81 ALA B O 1
ATOM 1472 N N . MET B 1 82 ? -14.352 18.938 12.578 1 88.56 82 MET B N 1
ATOM 1473 C CA . MET B 1 82 ? -14.867 20.234 12.141 1 88.56 82 MET B CA 1
ATOM 1474 C C . MET B 1 82 ? -13.766 21.281 12.164 1 88.56 82 MET B C 1
ATOM 1476 O O . MET B 1 82 ? -13.734 22.172 11.305 1 88.56 82 MET B O 1
ATOM 1480 N N . ASP B 1 83 ? -12.828 21.297 12.93 1 93.12 83 ASP B N 1
ATOM 1481 C CA . ASP B 1 83 ? -11.859 22.375 13.047 1 93.12 83 ASP B CA 1
ATOM 1482 C C . ASP B 1 83 ? -10.562 22.047 12.312 1 93.12 83 ASP B C 1
ATOM 1484 O O . ASP B 1 83 ? -9.539 22.703 12.516 1 93.12 83 ASP B O 1
ATOM 1488 N N . VAL B 1 84 ? -10.68 21 11.422 1 97.25 84 VAL B N 1
ATOM 1489 C CA . VAL B 1 84 ? -9.461 20.594 10.719 1 97.25 84 VAL B CA 1
ATOM 1490 C C . VAL B 1 84 ? -9.688 20.656 9.211 1 97.25 84 VAL B C 1
ATOM 1492 O O . VAL B 1 84 ? -10.664 20.109 8.703 1 97.25 84 VAL B O 1
ATOM 1495 N N . ASP B 1 85 ? -8.898 21.422 8.523 1 97.81 85 ASP B N 1
ATOM 1496 C CA . ASP B 1 85 ? -8.898 21.375 7.066 1 97.81 85 ASP B CA 1
ATOM 1497 C C . ASP B 1 85 ? -8.25 20.094 6.555 1 97.81 85 ASP B C 1
ATOM 1499 O O . ASP B 1 85 ? -7.023 19.953 6.59 1 97.81 85 ASP B O 1
ATOM 1503 N N . ALA B 1 86 ? -9.078 19.156 6.117 1 98.62 86 ALA B N 1
ATOM 1504 C CA . ALA B 1 86 ? -8.57 17.859 5.676 1 98.62 86 ALA B CA 1
ATOM 1505 C C . ALA B 1 86 ? -9.062 17.531 4.273 1 98.62 86 ALA B C 1
ATOM 1507 O O . ALA B 1 86 ? -10.219 17.812 3.934 1 98.62 86 ALA B O 1
ATOM 1508 N N . ILE B 1 87 ? -8.195 16.938 3.488 1 98.38 87 ILE B N 1
ATOM 1509 C CA . ILE B 1 87 ? -8.539 16.578 2.113 1 98.38 87 ILE B CA 1
ATOM 1510 C C . ILE B 1 87 ? -8.062 15.164 1.809 1 98.38 87 ILE B C 1
ATOM 1512 O O . ILE B 1 87 ? -6.973 14.766 2.232 1 98.38 87 ILE B O 1
ATOM 1516 N N . ILE B 1 88 ? -8.922 14.43 1.134 1 98.81 88 ILE B N 1
ATOM 1517 C CA . ILE B 1 88 ? -8.539 13.094 0.692 1 98.81 88 ILE B CA 1
ATOM 1518 C C . ILE B 1 88 ? -7.727 13.195 -0.598 1 98.81 88 ILE B C 1
ATOM 1520 O O . ILE B 1 88 ? -8.109 13.914 -1.525 1 98.81 88 ILE B O 1
ATOM 1524 N N . ALA B 1 89 ? -6.594 12.562 -0.658 1 98.75 89 ALA B N 1
ATOM 1525 C CA . ALA B 1 89 ? -5.816 12.453 -1.889 1 98.75 89 ALA B CA 1
ATOM 1526 C C . ALA B 1 89 ? -6.141 11.156 -2.627 1 98.75 89 ALA B C 1
ATOM 1528 O O . ALA B 1 89 ? -6.043 10.07 -2.055 1 98.75 89 ALA B O 1
ATOM 1529 N N . ASP B 1 90 ? -6.586 11.242 -3.875 1 98.44 90 ASP B N 1
ATOM 1530 C CA . ASP B 1 90 ? -6.805 10.086 -4.734 1 98.44 90 ASP B CA 1
ATOM 1531 C C . ASP B 1 90 ? -5.484 9.547 -5.281 1 98.44 90 ASP B C 1
ATOM 1533 O O . ASP B 1 90 ? -5.094 9.875 -6.406 1 98.44 90 ASP B O 1
ATOM 1537 N N . ALA B 1 91 ? -4.797 8.656 -4.535 1 98.62 91 ALA B N 1
ATOM 1538 C CA . ALA B 1 91 ? -3.436 8.219 -4.828 1 98.62 91 ALA B CA 1
ATOM 1539 C C . ALA B 1 91 ? -3.223 6.766 -4.398 1 98.62 91 ALA B C 1
ATOM 1541 O O . ALA B 1 91 ? -3.963 6.246 -3.561 1 98.62 91 ALA B O 1
ATOM 1542 N N . PRO B 1 92 ? -2.283 6.059 -5.07 1 98.69 92 PRO B N 1
ATOM 1543 C CA . PRO B 1 92 ? -1.852 4.789 -4.48 1 98.69 92 PRO B CA 1
ATOM 1544 C C . PRO B 1 92 ? -1.397 4.938 -3.031 1 98.69 92 PRO B C 1
ATOM 1546 O O . PRO B 1 92 ? -0.613 5.832 -2.715 1 98.69 92 PRO B O 1
ATOM 1549 N N . ILE B 1 93 ? -1.872 4.105 -2.213 1 98.88 93 ILE B N 1
ATOM 1550 C CA . ILE B 1 93 ? -1.856 4.434 -0.792 1 98.88 93 ILE B CA 1
ATOM 1551 C C . ILE B 1 93 ? -0.414 4.504 -0.294 1 98.88 93 ILE B C 1
ATOM 1553 O O . ILE B 1 93 ? -0.01 5.496 0.319 1 98.88 93 ILE B O 1
ATOM 1557 N N . LEU B 1 94 ? 0.46 3.533 -0.537 1 98.94 94 LEU B N 1
ATOM 1558 C CA . LEU B 1 94 ? 1.803 3.539 0.035 1 98.94 94 LEU B CA 1
ATOM 1559 C C . LEU B 1 94 ? 2.707 4.516 -0.711 1 98.94 94 LEU B C 1
ATOM 1561 O O . LEU B 1 94 ? 3.346 5.371 -0.095 1 98.94 94 LEU B O 1
ATOM 1565 N N . GLU B 1 95 ? 2.695 4.434 -1.979 1 98.81 95 GLU B N 1
ATOM 1566 C CA . GLU B 1 95 ? 3.525 5.301 -2.811 1 98.81 95 GLU B CA 1
ATOM 1567 C C . GLU B 1 95 ? 3.111 6.762 -2.67 1 98.81 95 GLU B C 1
ATOM 1569 O O . GLU B 1 95 ? 3.963 7.652 -2.602 1 98.81 95 GLU B O 1
ATOM 1574 N N . GLY B 1 96 ? 1.775 6.977 -2.658 1 98.75 96 GLY B N 1
ATOM 1575 C CA . GLY B 1 96 ? 1.282 8.328 -2.455 1 98.75 96 GLY B CA 1
ATOM 1576 C C . GLY B 1 96 ? 1.645 8.898 -1.097 1 98.75 96 GLY B C 1
ATOM 1577 O O . GLY B 1 96 ? 1.97 10.086 -0.98 1 98.75 96 GLY B O 1
ATOM 1578 N N . THR B 1 97 ? 1.529 8.07 -0.077 1 98.81 97 THR B N 1
ATOM 1579 C CA . THR B 1 97 ? 1.901 8.508 1.263 1 98.81 97 THR B CA 1
ATOM 1580 C C . THR B 1 97 ? 3.377 8.898 1.315 1 98.81 97 THR B C 1
ATOM 1582 O O . THR B 1 97 ? 3.738 9.914 1.915 1 98.81 97 THR B O 1
ATOM 1585 N N . LEU B 1 98 ? 4.25 8.125 0.641 1 98.5 98 LEU B N 1
ATOM 1586 C CA . LEU B 1 98 ? 5.672 8.453 0.603 1 98.5 98 LEU B CA 1
ATOM 1587 C C . LEU B 1 98 ? 5.906 9.797 -0.083 1 98.5 98 LEU B C 1
ATOM 1589 O O . LEU B 1 98 ? 6.602 10.664 0.454 1 98.5 98 LEU B O 1
ATOM 1593 N N . ASN B 1 99 ? 5.309 9.938 -1.236 1 98.25 99 ASN B N 1
ATOM 1594 C CA . ASN B 1 99 ? 5.449 11.195 -1.959 1 98.25 99 ASN B CA 1
ATOM 1595 C C . ASN B 1 99 ? 4.938 12.375 -1.135 1 98.25 99 ASN B C 1
ATOM 1597 O O . ASN B 1 99 ? 5.562 13.438 -1.113 1 98.25 99 ASN B O 1
ATOM 1601 N N . ALA B 1 100 ? 3.783 12.18 -0.536 1 98.5 100 ALA B N 1
ATOM 1602 C CA . ALA B 1 100 ? 3.211 13.219 0.316 1 98.5 100 ALA B CA 1
ATOM 1603 C C . ALA B 1 100 ? 4.152 13.562 1.465 1 98.5 100 ALA B C 1
ATOM 1605 O O . ALA B 1 100 ? 4.402 14.742 1.738 1 98.5 100 ALA B O 1
ATOM 1606 N N . ALA B 1 101 ? 4.699 12.555 2.15 1 98.25 101 ALA B N 1
ATOM 1607 C CA . ALA B 1 101 ? 5.617 12.758 3.268 1 98.25 101 ALA B CA 1
ATOM 1608 C C . ALA B 1 101 ? 6.824 13.586 2.838 1 98.25 101 ALA B C 1
ATOM 1610 O O . ALA B 1 101 ? 7.23 14.516 3.539 1 98.25 101 ALA B O 1
ATOM 1611 N N . VAL B 1 102 ? 7.395 13.289 1.688 1 97.5 102 VAL B N 1
ATOM 1612 C CA . VAL B 1 102 ? 8.539 14.023 1.165 1 97.5 102 VAL B CA 1
ATOM 1613 C C . VAL B 1 102 ? 8.164 15.492 0.963 1 97.5 102 VAL B C 1
ATOM 1615 O O . VAL B 1 102 ? 8.914 16.391 1.347 1 97.5 102 VAL B O 1
ATOM 1618 N N . GLU B 1 103 ? 6.996 15.727 0.381 1 97.25 103 GLU B N 1
ATOM 1619 C CA . GLU B 1 103 ? 6.559 17.094 0.108 1 97.25 103 GLU B CA 1
ATOM 1620 C C . GLU B 1 103 ? 6.387 17.875 1.4 1 97.25 103 GLU B C 1
ATOM 1622 O O . GLU B 1 103 ? 6.656 19.078 1.437 1 97.25 103 GLU B O 1
ATOM 1627 N N . THR B 1 104 ? 5.941 17.203 2.48 1 97.06 104 THR B N 1
ATOM 1628 C CA . THR B 1 104 ? 5.656 17.891 3.734 1 97.06 104 THR B CA 1
ATOM 1629 C C . THR B 1 104 ? 6.941 18.438 4.355 1 97.06 104 THR B C 1
ATOM 1631 O O . THR B 1 104 ? 6.895 19.281 5.254 1 97.06 104 THR B O 1
ATOM 1634 N N . THR B 1 105 ? 8.133 17.969 3.906 1 94.5 105 THR B N 1
ATOM 1635 C CA . THR B 1 105 ? 9.398 18.438 4.457 1 94.5 105 THR B CA 1
ATOM 1636 C C . THR B 1 105 ? 9.719 19.844 3.943 1 94.5 105 THR B C 1
ATOM 1638 O O . THR B 1 105 ? 10.578 20.531 4.504 1 94.5 105 THR B O 1
ATOM 1641 N N . SER B 1 106 ? 9.078 20.219 2.869 1 94.06 106 SER B N 1
ATOM 1642 C CA . SER B 1 106 ? 9.273 21.547 2.32 1 94.06 106 SER B CA 1
ATOM 1643 C C . SER B 1 106 ? 8.617 22.609 3.205 1 94.06 106 SER B C 1
ATOM 1645 O O . SER B 1 106 ? 7.457 22.469 3.586 1 94.06 106 SER B O 1
ATOM 1647 N N . PRO B 1 107 ? 9.328 23.688 3.521 1 92.19 107 PRO B N 1
ATOM 1648 C CA . PRO B 1 107 ? 8.711 24.781 4.281 1 92.19 107 PRO B CA 1
ATOM 1649 C C . PRO B 1 107 ? 7.578 25.469 3.516 1 92.19 107 PRO B C 1
ATOM 1651 O O . PRO B 1 107 ? 6.785 26.203 4.109 1 92.19 107 PRO B O 1
ATOM 1654 N N . LYS B 1 108 ? 7.531 25.234 2.285 1 96.06 108 LYS B N 1
ATOM 1655 C CA . LYS B 1 108 ? 6.516 25.875 1.461 1 96.06 108 LYS B CA 1
ATOM 1656 C C . LYS B 1 108 ? 5.352 24.938 1.172 1 96.06 108 LYS B C 1
ATOM 1658 O O . LYS B 1 108 ? 4.457 25.266 0.395 1 96.06 108 LYS B O 1
ATOM 1663 N N . ALA B 1 109 ? 5.402 23.812 1.76 1 96.62 109 ALA B N 1
ATOM 1664 C CA . ALA B 1 109 ? 4.367 22.828 1.496 1 96.62 109 ALA B CA 1
ATOM 1665 C C . ALA B 1 109 ? 2.986 23.359 1.857 1 96.62 109 ALA B C 1
ATOM 1667 O O . ALA B 1 109 ? 2.814 24 2.896 1 96.62 109 ALA B O 1
ATOM 1668 N N . THR B 1 110 ? 2.033 23.141 0.96 1 97.44 110 THR B N 1
ATOM 1669 C CA . THR B 1 110 ? 0.621 23.438 1.185 1 97.44 110 THR B CA 1
ATOM 1670 C C . THR B 1 110 ? -0.219 22.156 1.067 1 97.44 110 THR B C 1
ATOM 1672 O O . THR B 1 110 ? 0.26 21.141 0.58 1 97.44 110 THR B O 1
ATOM 1675 N N . LEU B 1 111 ? -1.447 22.234 1.526 1 97.94 111 LEU B N 1
ATOM 1676 C CA . LEU B 1 111 ? -2.375 21.125 1.359 1 97.94 111 LEU B CA 1
ATOM 1677 C C . LEU B 1 111 ? -2.445 20.688 -0.102 1 97.94 111 LEU B C 1
ATOM 1679 O O . LEU B 1 111 ? -2.334 19.5 -0.408 1 97.94 111 LEU B O 1
ATOM 1683 N N . ASP B 1 112 ? -2.498 21.688 -0.947 1 98.19 112 ASP B N 1
ATOM 1684 C CA . ASP B 1 112 ? -2.648 21.406 -2.373 1 98.19 112 ASP B CA 1
ATOM 1685 C C . ASP B 1 112 ? -1.397 20.734 -2.938 1 98.19 112 ASP B C 1
ATOM 1687 O O . ASP B 1 112 ? -1.494 19.781 -3.715 1 98.19 112 ASP B O 1
ATOM 1691 N N . SER B 1 113 ? -0.236 21.281 -2.604 1 98.38 113 SER B N 1
ATOM 1692 C CA . SER B 1 113 ? 0.991 20.703 -3.143 1 98.38 113 SER B CA 1
ATOM 1693 C C . SER B 1 113 ? 1.195 19.266 -2.641 1 98.38 113 SER B C 1
ATOM 1695 O O . SER B 1 113 ? 1.71 18.422 -3.369 1 98.38 113 SER B O 1
ATOM 1697 N N . VAL B 1 114 ? 0.816 18.984 -1.357 1 98.38 114 VAL B N 1
ATOM 1698 C CA . VAL B 1 114 ? 0.958 17.641 -0.779 1 98.38 114 VAL B CA 1
ATOM 1699 C C . VAL B 1 114 ? 0.006 16.672 -1.475 1 98.38 114 VAL B C 1
ATOM 1701 O O . VAL B 1 114 ? 0.396 15.562 -1.831 1 98.38 114 VAL B O 1
ATOM 1704 N N . VAL B 1 115 ? -1.205 17.109 -1.72 1 98.69 115 VAL B N 1
ATOM 1705 C CA . VAL B 1 115 ? -2.17 16.297 -2.447 1 98.69 115 VAL B CA 1
ATOM 1706 C C . VAL B 1 115 ? -1.648 16 -3.852 1 98.69 115 VAL B C 1
ATOM 1708 O O . VAL B 1 115 ? -1.724 14.867 -4.328 1 98.69 115 VAL B O 1
ATOM 1711 N N . GLU B 1 116 ? -1.166 17.016 -4.469 1 98.62 116 GLU B N 1
ATOM 1712 C CA . GLU B 1 116 ? -0.641 16.875 -5.824 1 98.62 116 GLU B CA 1
ATOM 1713 C C . GLU B 1 116 ? 0.491 15.844 -5.867 1 98.62 116 GLU B C 1
ATOM 1715 O O . GLU B 1 116 ? 0.516 14.977 -6.738 1 98.62 116 GLU B O 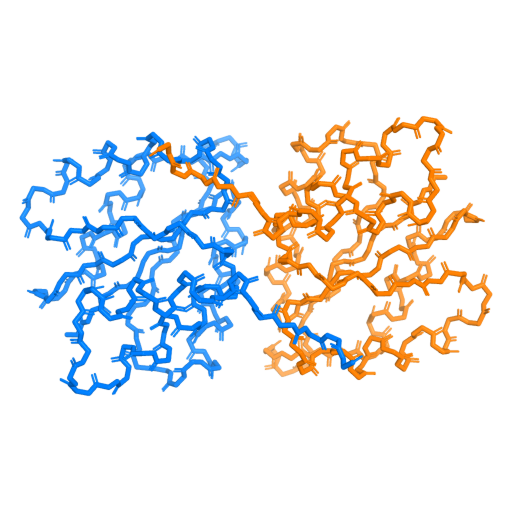1
ATOM 1720 N N . ARG B 1 117 ? 1.405 15.906 -4.961 1 98.25 117 ARG B N 1
ATOM 1721 C CA . ARG B 1 117 ? 2.531 14.977 -4.926 1 98.25 117 ARG B CA 1
ATOM 1722 C C . ARG B 1 117 ? 2.061 13.555 -4.641 1 98.25 117 ARG B C 1
ATOM 1724 O O . ARG B 1 117 ? 2.584 12.594 -5.211 1 98.25 117 ARG B O 1
ATOM 1731 N N . ALA B 1 118 ? 1.129 13.414 -3.701 1 98.62 118 ALA B N 1
ATOM 1732 C CA . ALA B 1 118 ? 0.552 12.102 -3.449 1 98.62 118 ALA B CA 1
ATOM 1733 C C . ALA B 1 118 ? -0.041 11.508 -4.723 1 98.62 118 ALA B C 1
ATOM 1735 O O . ALA B 1 118 ? 0.22 10.352 -5.059 1 98.62 118 ALA B O 1
ATOM 1736 N N . THR B 1 119 ? -0.804 12.328 -5.457 1 98.31 119 THR B N 1
ATOM 1737 C CA . THR B 1 119 ? -1.513 11.875 -6.648 1 98.31 119 THR B CA 1
ATOM 1738 C C . THR B 1 119 ? -0.531 11.547 -7.77 1 98.31 119 THR B C 1
ATOM 1740 O O . THR B 1 119 ? -0.76 10.625 -8.555 1 98.31 119 THR B O 1
ATOM 1743 N N . ASP B 1 120 ? 0.595 12.234 -7.84 1 97.88 120 ASP B N 1
ATOM 1744 C CA . ASP B 1 120 ? 1.634 12 -8.836 1 97.88 120 ASP B CA 1
ATOM 1745 C C . ASP B 1 120 ? 2.186 10.578 -8.734 1 97.88 120 ASP B C 1
ATOM 1747 O O . ASP B 1 120 ? 2.775 10.07 -9.688 1 97.88 120 ASP B O 1
ATOM 1751 N N . ALA B 1 121 ? 2.008 9.977 -7.605 1 97.62 121 ALA B N 1
ATOM 1752 C CA . ALA B 1 121 ? 2.539 8.633 -7.383 1 97.62 121 ALA B CA 1
ATOM 1753 C C . ALA B 1 121 ? 1.939 7.633 -8.367 1 97.62 121 ALA B C 1
ATOM 1755 O O . ALA B 1 121 ? 2.514 6.566 -8.602 1 97.62 121 ALA B O 1
ATOM 1756 N N . ARG B 1 122 ? 0.794 7.949 -8.938 1 96.31 122 ARG B N 1
ATOM 1757 C CA . ARG B 1 122 ? 0.166 7.086 -9.93 1 96.31 122 ARG B CA 1
ATOM 1758 C C . ARG B 1 122 ? 1.073 6.898 -11.141 1 96.31 122 ARG B C 1
ATOM 1760 O O . ARG B 1 122 ? 1.022 5.859 -11.812 1 96.31 122 ARG B O 1
ATOM 1767 N N . ASP B 1 123 ? 1.907 7.855 -11.375 1 94.31 123 ASP B N 1
ATOM 1768 C CA . ASP B 1 123 ? 2.762 7.844 -12.555 1 94.31 123 ASP B CA 1
ATOM 1769 C C . ASP B 1 123 ? 4.125 7.23 -12.242 1 94.31 123 ASP B C 1
ATOM 1771 O O . ASP B 1 123 ? 4.965 7.082 -13.133 1 94.31 123 ASP B O 1
ATOM 1775 N N . TYR B 1 124 ? 4.246 6.922 -11 1 93.19 124 TYR B N 1
ATOM 1776 C CA . TYR B 1 124 ? 5.52 6.348 -10.586 1 93.19 124 TYR B CA 1
ATOM 1777 C C . TYR B 1 124 ? 5.734 4.98 -11.219 1 93.19 124 TYR B C 1
ATOM 1779 O O . TYR B 1 124 ? 4.852 4.121 -11.172 1 93.19 124 TYR B O 1
ATOM 1787 N N . ARG B 1 125 ? 6.895 4.824 -11.844 1 95.81 125 ARG B N 1
ATOM 1788 C CA . ARG B 1 125 ? 7.293 3.541 -12.414 1 95.81 125 ARG B CA 1
ATOM 1789 C C . ARG B 1 125 ? 8.445 2.926 -11.625 1 95.81 125 ARG B C 1
ATOM 1791 O O . ARG B 1 125 ? 9.461 3.584 -11.383 1 95.81 125 ARG B O 1
ATOM 1798 N N . LYS B 1 126 ? 8.305 1.719 -11.281 1 96.44 126 LYS B N 1
ATOM 1799 C CA . LYS B 1 126 ? 9.297 1.037 -10.453 1 96.44 126 LYS B CA 1
ATOM 1800 C C . LYS B 1 126 ? 10.289 0.26 -11.312 1 96.44 126 LYS B C 1
ATOM 1802 O O . LYS B 1 126 ? 11.406 -0.034 -10.875 1 96.44 126 LYS B O 1
ATOM 1807 N N . LEU B 1 127 ? 9.734 -0.116 -12.445 1 94.19 127 LEU B N 1
ATOM 1808 C CA . LEU B 1 127 ? 10.57 -0.89 -13.352 1 94.19 127 LEU B CA 1
ATOM 1809 C C . LEU B 1 127 ? 11.117 -0.01 -14.477 1 94.19 127 LEU B C 1
ATOM 1811 O O . LEU B 1 127 ? 10.453 0.935 -14.906 1 94.19 127 LEU B O 1
ATOM 1815 N N . ASN B 1 128 ? 12.367 -0.047 -14.82 1 76 128 ASN B N 1
ATOM 1816 C CA . ASN B 1 128 ? 13.008 0.708 -15.891 1 76 128 ASN B CA 1
ATOM 1817 C C . ASN B 1 128 ? 12.578 0.207 -17.266 1 76 128 ASN B C 1
ATOM 1819 O O . ASN B 1 128 ? 12.258 -0.972 -17.438 1 76 128 ASN B O 1
#

Foldseek 3Di:
DEAEEQEFQAQVVQVVLQVCLCVQQPNPHHYHYFYHDPVGGGGALVSLLVRQVVRDPPQAYEYEYQDPVCVVSNVSSVVVNPNGHYYYAPAHRSQLSNQLSNQVPDPPRHPVVSSVSSRCSVVDDPDD/DEAEEQEFQAQVVQVVLQVCLCVQQPNPHHYHYFYHDPVGGGGALVSLLVRQVVRDPPQAYEYEYQDPVCVVSNVSSVVVNPNGHYYYAPAHRSQLSNQLSNQVVDPPRHPVVSSVRSRCSVVDDPDD

Nearest PDB structures (foldseek):
  3cr3-assembly1_C  TM=8.841E-01  e=3.461E-09  unclassified
  3b48-assembly1_A  TM=8.143E-01  e=1.110E-08  Enterococcus faecalis V583
  2jzo-assembly1_A  TM=7.019E-01  e=9.285E-04  Escherichia coli
  2jzn-assembly1_B  TM=7.019E-01  e=1.203E-03  Escherichia coli
  3k7o-assembly1_B-2  TM=5.095E-01  e=8.102E-02  Trypanosoma cruzi strain CL Brener

Solvent-accessible surface area (backbone atoms only — not comparable to full-atom values): 12063 Å² total; per-residue (Å²): 92,49,9,30,25,33,35,22,42,21,41,42,22,11,45,17,40,36,52,47,20,34,70,72,17,71,57,71,44,46,61,27,50,27,32,17,38,98,84,44,78,31,67,39,34,66,55,39,23,52,21,49,59,69,20,40,72,80,53,19,31,43,34,33,38,56,48,48,83,47,44,61,40,48,52,52,12,46,64,68,34,71,93,49,60,64,44,76,34,67,29,40,40,57,49,8,45,26,39,21,26,40,40,36,66,42,93,79,53,42,67,65,58,26,36,49,39,11,34,51,35,46,72,61,71,52,62,134,94,50,7,28,26,33,35,21,44,21,39,42,22,10,45,17,40,36,51,47,19,32,71,73,18,71,57,70,43,46,61,27,49,26,31,17,36,98,85,43,78,30,66,37,33,66,52,39,23,54,22,49,59,68,22,40,70,83,54,19,30,41,34,33,37,54,47,48,84,46,44,61,39,49,52,52,12,47,65,70,35,71,92,50,61,62,46,76,33,68,28,39,40,58,49,8,45,27,38,21,27,41,40,38,66,41,92,78,52,43,67,65,59,27,36,49,40,12,33,52,35,46,74,61,71,49,64,133

InterPro domains:
  IPR004701 Phosphotransferase system, mannose-type IIA component [PF03610] (3-113)
  IPR004701 Phosphotransferase system, mannose-type IIA component [PS51096] (1-128)
  IPR012844 Dihydroxyacetone kinase phosphotransferase subunit, N-terminal domain [TIGR02364] (2-119)
  IPR036662 Phosphotransferase system, mannose-type IIA component superfamily [G3DSA:3.40.50.510] (1-125)
  IPR036662 Phosphotransferase system, mannose-type IIA component superfamily [SSF53062] (1-123)
  IPR039643 Dihydroxyacetone kinase phosphotransferase subunit DhaM [PTHR38594] (1-127)

pLDDT: mean 96.92, std 3.68, range [75.81, 98.94]

Sequence (256 aa):
MIGLVVVSHSAKAAEGIADVAEQMGGGNARIVPAGGDEDGIGTSPDRIREGIEEADDGDGVVVLVDLGSAVMNAELAIEMAMDVDAIIADAPILEGTLNAAVETTSPKATLDSVVERATDARDYRKLNMIGLVVVSHSAKAAEGIADVAEQMGGGNARIVPAGGDEDGIGTSPDRIREGIEEADDGDGVVVLVDLGSAVMNAELAIEMAMDVDAIIADAPILEGTLNAAVETTSPKATLDSVVERATDARDYRKLN

Radius of gyration: 17.25 Å; Cα contacts (8 Å, |Δi|>4): 711; chains: 2; bounding box: 36×51×34 Å